Protein AF-A0A923XVY1-F1 (afdb_monomer)

Radius of gyration: 25.7 Å; Cα contacts (8 Å, |Δi|>4): 266; chains: 1; bounding box: 68×58×64 Å

Mean predicted aligned error: 14.3 Å

Structure (mmCIF, N/CA/C/O backbone):
data_AF-A0A923XVY1-F1
#
_entry.id   AF-A0A923XVY1-F1
#
loop_
_atom_site.group_PDB
_atom_site.id
_atom_site.type_symbol
_atom_site.label_atom_id
_atom_site.label_alt_id
_atom_site.label_comp_id
_atom_site.label_asym_id
_atom_site.label_entity_id
_atom_site.label_seq_id
_atom_site.pdbx_PDB_ins_code
_atom_site.Cartn_x
_atom_site.Cartn_y
_atom_site.Cartn_z
_atom_site.occupancy
_atom_site.B_iso_or_equiv
_atom_site.auth_seq_id
_atom_site.auth_comp_id
_atom_site.auth_asym_id
_atom_site.auth_atom_id
_atom_site.pdbx_PDB_model_num
ATOM 1 N N . LYS A 1 1 ? -41.634 -1.769 19.371 1.00 30.11 1 LYS A N 1
ATOM 2 C CA . LYS A 1 1 ? -41.554 -3.191 19.762 1.00 30.11 1 LYS A CA 1
ATOM 3 C C . LYS A 1 1 ? -41.055 -3.952 18.544 1.00 30.11 1 LYS A C 1
ATOM 5 O O . LYS A 1 1 ? -41.863 -4.302 17.695 1.00 30.11 1 LYS A O 1
ATOM 10 N N . ASP A 1 2 ? -39.727 -3.955 18.448 1.00 26.38 2 ASP A N 1
ATOM 11 C CA . ASP A 1 2 ? -38.782 -4.991 17.997 1.00 26.38 2 ASP A CA 1
ATOM 12 C C . ASP A 1 2 ? -39.142 -5.714 16.687 1.00 26.38 2 ASP A C 1
ATOM 14 O O . ASP A 1 2 ? -40.089 -6.490 16.631 1.00 26.38 2 ASP A O 1
ATOM 18 N N . GLU A 1 3 ? -38.584 -5.285 15.550 1.00 25.39 3 GLU A N 1
ATOM 19 C CA . GLU A 1 3 ? -37.250 -5.632 15.000 1.00 25.39 3 GLU A CA 1
ATOM 20 C C . GLU A 1 3 ? -37.150 -7.095 14.530 1.00 25.39 3 GLU A C 1
ATOM 22 O O . GLU A 1 3 ? -36.837 -8.004 15.289 1.00 25.39 3 GLU A O 1
ATOM 27 N N . TYR A 1 4 ? -37.389 -7.287 13.227 1.00 28.78 4 TYR A N 1
ATOM 28 C CA . TYR A 1 4 ? -37.040 -8.479 12.451 1.00 28.78 4 TYR A CA 1
ATOM 29 C C . TYR A 1 4 ? -35.895 -8.125 11.489 1.00 28.78 4 TYR A C 1
ATOM 31 O O . TYR A 1 4 ? -36.149 -7.496 10.469 1.00 28.78 4 TYR A O 1
ATOM 39 N N . PHE A 1 5 ? -34.664 -8.530 11.809 1.00 25.70 5 PHE A N 1
ATOM 40 C CA . PHE A 1 5 ? -33.492 -8.693 10.920 1.00 25.70 5 PHE A CA 1
ATOM 41 C C . PHE A 1 5 ? -32.491 -9.577 11.702 1.00 25.70 5 PHE A C 1
ATOM 43 O O . PHE A 1 5 ? -32.341 -9.358 12.897 1.00 25.70 5 PHE A O 1
ATOM 50 N N . SER A 1 6 ? -31.765 -10.577 11.199 1.00 29.08 6 SER A N 1
ATOM 51 C CA . SER A 1 6 ? -31.528 -11.163 9.877 1.00 29.08 6 SER A CA 1
ATOM 52 C C . SER A 1 6 ? -31.114 -12.639 10.077 1.00 29.08 6 SER A C 1
ATOM 54 O O . SER A 1 6 ? -30.546 -12.987 11.114 1.00 29.08 6 SER A O 1
ATOM 56 N N . ASP A 1 7 ? -31.383 -13.512 9.103 1.00 30.88 7 ASP A N 1
ATOM 57 C CA . ASP A 1 7 ? -30.909 -14.904 9.094 1.0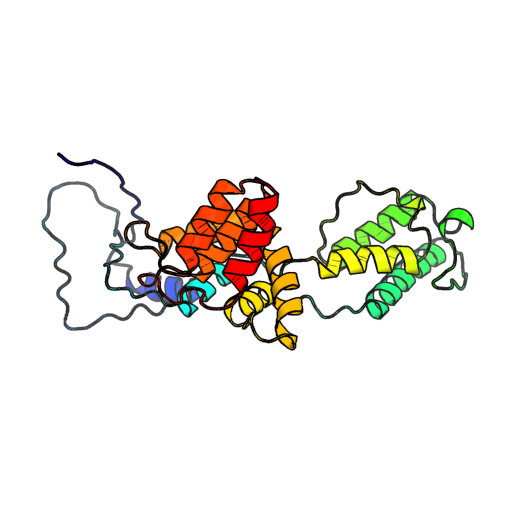0 30.88 7 ASP A CA 1
ATOM 58 C C . ASP A 1 7 ? -29.687 -15.042 8.169 1.00 30.88 7 ASP A C 1
ATOM 60 O O . ASP A 1 7 ? -29.830 -15.291 6.976 1.00 30.88 7 ASP A O 1
ATOM 64 N N . ASP A 1 8 ? -28.485 -14.927 8.739 1.00 30.55 8 ASP A N 1
ATOM 65 C CA . ASP A 1 8 ? -27.219 -15.313 8.099 1.00 30.55 8 ASP A CA 1
ATOM 66 C C . ASP A 1 8 ? -26.683 -16.580 8.789 1.00 30.55 8 ASP A C 1
ATOM 68 O O . ASP A 1 8 ? -25.914 -16.516 9.749 1.00 30.55 8 ASP A O 1
ATOM 72 N N . LYS A 1 9 ? -27.140 -17.765 8.360 1.00 34.47 9 LYS A N 1
ATOM 73 C CA . LYS A 1 9 ? -26.745 -19.061 8.948 1.00 34.47 9 LYS A CA 1
ATOM 74 C C . LYS A 1 9 ? -26.239 -20.019 7.868 1.00 34.47 9 LYS A C 1
ATOM 76 O O . LYS A 1 9 ? -26.955 -20.346 6.928 1.00 34.47 9 LYS A O 1
ATOM 81 N N . ILE A 1 10 ? -25.011 -20.511 8.037 1.00 35.22 10 ILE A N 1
ATOM 82 C CA . ILE A 1 10 ? -24.447 -21.647 7.281 1.00 35.22 10 ILE A CA 1
ATOM 83 C C . ILE A 1 10 ? -24.681 -22.930 8.079 1.00 35.22 10 ILE A C 1
ATOM 85 O O . ILE A 1 10 ? -24.779 -22.873 9.299 1.00 35.22 10 ILE A O 1
ATOM 89 N N . HIS A 1 11 ? -24.793 -24.060 7.378 1.00 35.28 11 HIS A N 1
ATOM 90 C CA . HIS A 1 11 ? -25.606 -25.205 7.760 1.00 35.28 11 HIS A CA 1
ATOM 91 C C . HIS A 1 11 ? -24.901 -26.578 7.516 1.00 35.28 11 HIS A C 1
ATOM 93 O O . HIS A 1 11 ? -24.912 -27.059 6.392 1.00 35.28 11 HIS A O 1
ATOM 99 N N . ILE A 1 12 ? -24.309 -27.246 8.538 1.00 36.34 12 ILE A N 1
ATOM 100 C CA . ILE A 1 12 ? -23.435 -28.463 8.388 1.00 36.34 12 ILE A CA 1
ATOM 101 C C . ILE A 1 12 ? -23.885 -29.737 9.151 1.00 36.34 12 ILE A C 1
ATOM 103 O O . ILE A 1 12 ? -23.796 -29.760 10.344 1.00 36.34 12 ILE A O 1
ATOM 107 N N . SER A 1 13 ? -24.243 -30.873 8.552 1.00 36.00 13 SER A N 1
ATOM 108 C CA . SER A 1 13 ? -24.811 -32.058 9.269 1.00 36.00 13 SER A CA 1
ATOM 109 C C . SER A 1 13 ? -24.049 -32.636 10.513 1.00 36.00 13 SER A C 1
ATOM 111 O O . SER A 1 13 ? -22.836 -32.833 10.443 1.00 36.00 13 SER A O 1
ATOM 113 N N . PRO A 1 14 ? -24.754 -33.065 11.599 1.00 38.47 14 PRO A N 1
ATOM 114 C CA . PRO A 1 14 ? -24.148 -33.630 12.825 1.00 38.47 14 PRO A CA 1
ATOM 115 C C . PRO A 1 14 ? -23.445 -34.977 12.647 1.00 38.47 14 PRO A C 1
ATOM 117 O O . PRO A 1 14 ? -22.596 -35.343 13.448 1.00 38.47 14 PRO A O 1
ATOM 120 N N . LEU A 1 15 ? -23.815 -35.734 11.613 1.00 37.12 15 LEU A N 1
ATOM 121 C CA . LEU A 1 15 ? -23.181 -37.019 11.298 1.00 37.12 15 LEU A CA 1
ATOM 122 C C . LEU A 1 15 ? -21.783 -36.851 10.703 1.00 37.12 15 LEU A C 1
ATOM 124 O O . LEU A 1 15 ? -21.043 -37.824 10.624 1.00 37.12 15 LEU A O 1
ATOM 128 N N . TYR A 1 16 ? -21.443 -35.634 10.282 1.00 42.03 16 TYR A N 1
ATOM 129 C CA . TYR A 1 16 ? -20.187 -35.321 9.624 1.00 42.03 16 TYR A CA 1
ATOM 130 C C . TYR A 1 16 ? -19.378 -34.268 10.392 1.00 42.03 16 TYR A C 1
ATOM 132 O O . TYR A 1 16 ? -18.374 -33.791 9.874 1.00 42.03 16 TYR A O 1
ATOM 140 N N . ASP A 1 17 ? -19.792 -33.905 11.614 1.00 42.03 17 ASP A N 1
ATOM 141 C CA . ASP A 1 17 ? -19.211 -32.803 12.388 1.00 42.03 17 ASP A CA 1
ATOM 142 C C . ASP A 1 17 ? -17.681 -32.905 12.475 1.00 42.03 17 ASP A C 1
ATOM 144 O O . ASP A 1 17 ? -16.987 -31.978 12.069 1.00 42.03 17 ASP A O 1
ATOM 148 N N . HIS A 1 18 ? -17.170 -34.070 12.871 1.00 45.50 18 HIS A N 1
ATOM 149 C CA . HIS A 1 18 ? -15.767 -34.470 12.973 1.00 45.50 18 HIS A CA 1
ATOM 150 C C . HIS A 1 18 ? -14.971 -34.337 11.670 1.00 45.50 18 HIS A C 1
ATOM 152 O O . HIS A 1 18 ? -13.806 -33.960 11.739 1.00 45.50 18 HIS A O 1
ATOM 158 N N . PHE A 1 19 ? -15.577 -34.553 10.497 1.00 41.38 19 PHE A N 1
ATOM 159 C CA . PHE A 1 19 ? -14.888 -34.352 9.214 1.00 41.38 19 PHE A CA 1
ATOM 160 C C . PHE A 1 19 ? -14.619 -32.869 8.935 1.00 41.38 19 PHE A C 1
ATOM 162 O O . PHE A 1 19 ? -13.587 -32.517 8.369 1.00 41.38 19 PHE A O 1
ATOM 169 N N . TYR A 1 20 ? -15.512 -31.988 9.389 1.00 47.97 20 TYR A N 1
ATOM 170 C CA . TYR A 1 20 ? -15.360 -30.549 9.202 1.00 47.97 20 TYR A CA 1
ATOM 171 C C . TYR A 1 20 ? -14.480 -29.894 10.267 1.00 47.97 20 TYR A C 1
ATOM 173 O O . TYR A 1 20 ? -13.995 -28.797 10.025 1.00 47.97 20 TYR A O 1
ATOM 181 N N . TYR A 1 21 ? -14.223 -30.532 11.419 1.00 50.75 21 TYR A N 1
ATOM 182 C CA . TYR A 1 21 ? -13.234 -30.025 12.385 1.00 50.75 21 TYR A CA 1
ATOM 183 C C . TYR A 1 21 ? -11.848 -29.952 11.755 1.00 50.75 21 TYR A C 1
ATOM 185 O O . TYR A 1 21 ? -11.170 -28.935 11.898 1.00 50.75 21 TYR A O 1
ATOM 193 N N . ASP A 1 22 ? -11.453 -31.010 11.050 1.00 47.44 22 ASP A N 1
ATOM 194 C CA . ASP A 1 22 ? -10.155 -31.070 10.392 1.00 47.44 22 ASP A CA 1
ATOM 195 C C . ASP A 1 22 ? -10.111 -30.129 9.189 1.00 47.44 22 ASP A C 1
ATOM 197 O O . ASP A 1 22 ? -9.153 -29.376 9.070 1.00 47.44 22 ASP A O 1
ATOM 201 N N . GLU A 1 23 ? -11.182 -30.037 8.394 1.00 41.91 23 GLU A N 1
ATOM 202 C CA . GLU A 1 23 ? -11.249 -29.107 7.258 1.00 41.91 23 GLU A CA 1
ATOM 203 C C . GLU A 1 23 ? -11.278 -27.625 7.697 1.00 41.91 23 GLU A C 1
ATOM 205 O O . GLU A 1 23 ? -10.624 -26.773 7.095 1.00 41.91 23 GLU A O 1
ATOM 210 N N . ILE A 1 24 ? -11.985 -27.289 8.783 1.00 48.03 24 ILE A N 1
ATOM 211 C CA . ILE A 1 24 ? -12.007 -25.939 9.378 1.00 48.03 24 ILE A CA 1
ATOM 212 C C . ILE A 1 24 ? -10.653 -25.614 10.010 1.00 48.03 24 ILE A C 1
ATOM 214 O O . ILE A 1 24 ? -10.151 -24.496 9.873 1.00 48.03 24 ILE A O 1
ATOM 218 N N . LYS A 1 25 ? -10.026 -26.579 10.685 1.00 45.06 25 LYS A N 1
ATOM 219 C CA . LYS A 1 25 ? -8.674 -26.424 11.223 1.00 45.06 25 LYS A CA 1
ATOM 220 C C . LYS A 1 25 ? -7.649 -26.263 10.103 1.00 45.06 25 LYS A C 1
ATOM 222 O O . LYS A 1 25 ? -6.759 -25.429 10.231 1.00 45.06 25 LYS A O 1
ATOM 227 N N . GLU A 1 26 ? -7.785 -26.994 9.008 1.00 42.66 26 GLU A N 1
ATOM 228 C CA . GLU A 1 26 ? -6.911 -26.924 7.839 1.00 42.66 26 GLU A CA 1
ATOM 229 C C . GLU A 1 26 ? -7.070 -25.578 7.116 1.00 42.66 26 GLU A C 1
ATOM 231 O O . GLU A 1 26 ? -6.094 -24.844 6.948 1.00 42.66 26 GLU A O 1
ATOM 236 N N . LYS A 1 27 ? -8.307 -25.176 6.796 1.00 40.78 27 LYS A N 1
ATOM 237 C CA . LYS A 1 27 ? -8.593 -23.933 6.061 1.00 40.78 27 LYS A CA 1
ATOM 238 C C . LYS A 1 27 ? -8.426 -22.680 6.921 1.00 40.78 27 LYS A C 1
ATOM 240 O O . LYS A 1 27 ? -7.752 -21.731 6.523 1.00 40.78 27 LYS A O 1
ATOM 245 N N . LEU A 1 28 ? -8.977 -22.665 8.133 1.00 38.88 28 LEU A N 1
ATOM 246 C CA . LEU A 1 28 ? -9.009 -21.475 8.996 1.00 38.88 28 LEU A CA 1
ATOM 247 C C . LEU A 1 28 ? -7.920 -21.482 10.075 1.00 38.88 28 LEU A C 1
ATOM 249 O O . LEU A 1 28 ? -7.548 -20.427 10.581 1.00 38.88 28 LEU A O 1
ATOM 253 N N . GLY A 1 29 ? -7.278 -22.618 10.371 1.00 34.41 29 GLY A N 1
ATOM 254 C CA . GLY A 1 29 ? -6.232 -22.703 11.408 1.00 34.41 29 GLY A CA 1
ATOM 255 C C . GLY A 1 29 ? -6.775 -22.662 12.834 1.00 34.41 29 GLY A C 1
ATOM 256 O O . GLY A 1 29 ? -6.007 -22.499 13.780 1.00 34.41 29 GLY A O 1
ATOM 257 N N . ILE A 1 30 ? -8.094 -22.767 12.997 1.00 41.09 30 ILE A N 1
ATOM 258 C CA . ILE A 1 30 ? -8.773 -22.673 14.286 1.00 41.09 30 ILE A CA 1
ATOM 259 C C . ILE A 1 30 ? -9.033 -24.091 14.783 1.00 41.09 30 ILE A C 1
ATOM 261 O O . ILE A 1 30 ? -9.688 -24.884 14.115 1.00 41.09 30 ILE A O 1
ATOM 265 N N . THR A 1 31 ? -8.526 -24.419 15.973 1.00 39.88 31 THR A N 1
ATOM 266 C CA . THR A 1 31 ? -8.850 -25.692 16.629 1.00 39.88 31 THR A CA 1
ATOM 267 C C . THR A 1 31 ? -10.110 -25.499 17.461 1.00 39.88 31 THR A C 1
ATOM 269 O O . THR A 1 31 ? -10.079 -24.866 18.515 1.00 39.88 31 THR A O 1
ATOM 272 N N . LEU A 1 32 ? -11.229 -26.031 16.979 1.00 39.91 32 LEU A N 1
ATOM 273 C CA . LEU A 1 32 ? -12.479 -26.046 17.730 1.00 39.91 32 LEU A CA 1
ATOM 274 C C . LEU A 1 32 ? -12.364 -27.087 18.860 1.00 39.91 32 LEU A C 1
ATOM 276 O O . LEU A 1 32 ? -12.190 -28.276 18.603 1.00 39.91 32 LEU A O 1
ATOM 280 N N . VAL A 1 33 ? -12.431 -26.648 20.121 1.00 37.38 33 VAL A N 1
ATOM 281 C CA . VAL A 1 33 ? -12.281 -27.531 21.293 1.00 37.38 33 VAL A CA 1
ATOM 282 C C . VAL A 1 33 ? -13.650 -27.910 21.849 1.00 37.38 33 VAL A C 1
ATOM 284 O O . VAL A 1 33 ? -14.414 -27.055 22.297 1.00 37.38 33 VAL A O 1
ATOM 287 N N . ARG A 1 34 ? -13.943 -29.213 21.887 1.00 37.94 34 ARG A N 1
ATOM 288 C CA . ARG A 1 34 ? -15.144 -29.756 22.533 1.00 37.94 34 ARG A CA 1
ATOM 289 C C . ARG A 1 34 ? -14.970 -29.688 24.054 1.00 37.94 34 ARG A C 1
ATOM 291 O O . ARG A 1 34 ? -14.253 -30.502 24.631 1.00 37.94 34 ARG A O 1
ATOM 298 N N . LYS A 1 35 ? -15.598 -28.718 24.729 1.00 35.78 35 LYS A N 1
ATOM 299 C CA . LYS A 1 35 ? -15.614 -28.690 26.203 1.00 35.78 35 LYS A CA 1
ATOM 300 C C . LYS A 1 35 ? -16.592 -29.742 26.724 1.00 35.78 35 LYS A C 1
ATOM 302 O O . LYS A 1 35 ? -17.800 -29.629 26.550 1.00 35.78 35 LYS A O 1
ATOM 307 N N . SER A 1 36 ? -16.039 -30.754 27.380 1.00 35.78 36 SER A N 1
ATOM 308 C CA . SER A 1 36 ? -16.673 -32.017 27.772 1.00 35.78 36 SER A CA 1
ATOM 309 C C . SER A 1 36 ? -17.797 -31.939 28.812 1.00 35.78 36 SER A C 1
ATOM 311 O O . SER A 1 36 ? -18.338 -32.981 29.147 1.00 35.78 36 SER A O 1
ATOM 313 N N . ASN A 1 37 ? -18.204 -30.757 29.286 1.00 34.47 37 ASN A N 1
ATOM 314 C CA . ASN A 1 37 ? -19.257 -30.615 30.305 1.00 34.47 37 ASN A CA 1
ATOM 315 C C . ASN A 1 37 ? -20.288 -29.513 30.008 1.00 34.47 37 ASN A C 1
ATOM 317 O O . ASN A 1 37 ? -21.041 -29.121 30.896 1.00 34.47 37 ASN A O 1
ATOM 321 N N . ILE A 1 38 ? -20.360 -29.016 28.771 1.00 33.53 38 ILE A N 1
ATOM 322 C CA . ILE A 1 38 ? -21.454 -28.131 28.357 1.00 33.53 38 ILE A CA 1
ATOM 323 C C . ILE A 1 38 ? -22.454 -28.993 27.594 1.00 33.53 38 ILE A C 1
ATOM 325 O O . ILE A 1 38 ? -22.193 -29.408 26.464 1.00 33.53 38 ILE A O 1
ATOM 329 N N . LYS A 1 39 ? -23.599 -29.282 28.221 1.00 29.55 39 LYS A N 1
ATOM 330 C CA . LYS A 1 39 ? -24.796 -29.667 27.473 1.00 29.55 39 LYS A CA 1
ATOM 331 C C . LYS A 1 39 ? -25.057 -28.557 26.456 1.00 29.55 39 LYS A C 1
ATOM 333 O O . LYS A 1 39 ? -25.341 -27.423 26.828 1.00 29.55 39 LYS A O 1
ATOM 338 N N . LEU A 1 40 ? -24.915 -28.888 25.178 1.00 30.55 40 LEU A N 1
ATOM 339 C CA . LEU A 1 40 ? -25.526 -28.136 24.091 1.00 30.55 40 LEU A CA 1
ATOM 340 C C . LEU A 1 40 ? -27.039 -28.313 24.240 1.00 30.55 40 LEU A C 1
ATOM 342 O O . LEU A 1 40 ? -27.604 -29.262 23.697 1.00 30.55 40 LEU A O 1
ATOM 346 N N . ASP A 1 41 ? -27.687 -27.435 25.003 1.00 26.19 41 ASP A N 1
ATOM 347 C CA . ASP A 1 41 ? -29.143 -27.313 24.964 1.00 26.19 41 ASP A CA 1
ATOM 348 C C . ASP A 1 41 ? -29.514 -26.590 23.660 1.00 26.19 41 ASP A C 1
ATOM 350 O O . ASP A 1 41 ? -29.657 -25.371 23.569 1.00 26.19 41 ASP A O 1
ATOM 354 N N . LEU A 1 42 ? -29.581 -27.403 22.607 1.00 26.92 42 LEU A N 1
ATOM 355 C CA . LEU A 1 42 ? -30.311 -27.148 21.374 1.00 26.92 42 LEU A CA 1
ATOM 356 C C . LEU A 1 42 ? -31.795 -27.048 21.751 1.00 26.92 42 LEU A C 1
ATOM 358 O O . LEU A 1 42 ? -32.411 -28.062 22.082 1.00 26.92 42 LEU A O 1
ATOM 362 N N . PHE A 1 43 ? -32.360 -25.840 21.763 1.00 26.19 43 PHE A N 1
ATOM 363 C CA . PHE A 1 43 ? -33.784 -25.676 22.057 1.00 26.19 43 PHE A CA 1
ATOM 364 C C . PHE A 1 43 ? -34.689 -26.331 21.002 1.00 26.19 43 PHE A C 1
ATOM 366 O O . PHE A 1 43 ? -34.281 -26.670 19.892 1.00 26.19 43 PHE A O 1
ATOM 373 N N . GLU A 1 44 ? -35.923 -26.540 21.456 1.00 24.64 44 GLU A N 1
ATOM 374 C CA . GLU A 1 44 ? -36.930 -27.513 21.048 1.00 24.64 44 GLU A CA 1
ATOM 375 C C . GLU A 1 44 ? -37.207 -27.692 19.553 1.00 24.64 44 GLU A C 1
ATOM 377 O O . GLU A 1 44 ? -37.263 -26.762 18.750 1.00 24.64 44 GLU A O 1
ATOM 382 N N . LYS A 1 45 ? -37.537 -28.951 19.234 1.00 38.16 45 LYS A N 1
ATOM 383 C CA . LYS A 1 45 ? -38.244 -29.360 18.021 1.00 38.16 45 LYS A CA 1
ATOM 384 C C . LYS A 1 45 ? -39.479 -28.478 17.799 1.00 38.16 45 LYS A C 1
ATOM 386 O O . LYS A 1 45 ? -40.500 -28.671 18.454 1.00 38.16 45 LYS A O 1
ATOM 391 N N . SER A 1 46 ? -39.457 -27.668 16.750 1.00 27.08 46 SER A N 1
ATOM 392 C CA . SER A 1 46 ? -40.658 -27.468 15.944 1.00 27.08 46 SER A CA 1
ATOM 393 C C . SER A 1 46 ? -40.336 -27.726 14.472 1.00 27.08 46 SER A C 1
ATOM 395 O O . SER A 1 46 ? -39.188 -27.680 14.042 1.00 27.08 46 SER A O 1
ATOM 397 N N . LYS A 1 47 ? -41.350 -28.250 13.798 1.00 31.34 47 LYS A N 1
ATOM 398 C CA . LYS A 1 47 ? -41.300 -29.185 12.675 1.00 31.34 47 LYS A CA 1
ATOM 399 C C . LYS A 1 47 ? -40.743 -28.577 11.382 1.00 31.34 47 LYS A C 1
ATOM 401 O O . LYS A 1 47 ? -41.054 -27.439 11.079 1.00 31.34 47 LYS A O 1
ATOM 406 N N . GLU A 1 48 ? -40.072 -29.446 10.610 1.00 28.12 48 GLU A N 1
ATOM 407 C CA . GLU A 1 48 ? -39.834 -29.363 9.150 1.00 28.12 48 GLU A CA 1
ATOM 408 C C . GLU A 1 48 ? -38.881 -28.224 8.713 1.00 28.12 48 GLU A C 1
ATOM 410 O O . GLU A 1 48 ? -39.116 -27.064 8.982 1.00 28.12 48 GLU A O 1
ATOM 415 N N . ASN A 1 49 ? -37.742 -28.416 8.046 1.00 27.06 49 ASN A N 1
ATOM 416 C CA . ASN A 1 49 ? -37.249 -29.468 7.169 1.00 27.06 49 ASN A CA 1
ATOM 417 C C . ASN A 1 49 ? -35.732 -29.670 7.352 1.00 27.06 49 ASN A C 1
ATOM 419 O O . ASN A 1 49 ? -34.993 -28.801 7.806 1.00 27.06 49 ASN A O 1
ATOM 423 N N . LYS A 1 50 ? -35.289 -30.874 6.991 1.00 31.72 50 LYS A N 1
ATOM 424 C CA . LYS A 1 50 ? -33.925 -31.394 7.106 1.00 31.72 50 LYS A CA 1
ATOM 425 C C . LYS A 1 50 ? -32.979 -30.716 6.107 1.00 31.72 50 LYS A C 1
ATOM 427 O O . LYS A 1 50 ? -33.202 -30.898 4.920 1.00 31.72 50 LYS A O 1
ATOM 432 N N . SER A 1 51 ? -31.911 -30.073 6.596 1.00 26.44 51 SER A N 1
ATOM 433 C CA . SER A 1 51 ? -30.514 -30.184 6.099 1.00 26.44 51 SER A CA 1
ATOM 434 C C . SER A 1 51 ? -29.679 -28.963 6.508 1.00 26.44 51 SER A C 1
ATOM 436 O O . SER A 1 51 ? -29.351 -28.136 5.659 1.00 26.44 51 SER A O 1
ATOM 438 N N . ALA A 1 52 ? -29.394 -28.788 7.810 1.00 24.78 52 ALA A N 1
ATOM 439 C CA . ALA A 1 52 ? -28.772 -27.543 8.253 1.00 24.78 52 ALA A CA 1
ATOM 440 C C . ALA A 1 52 ? -28.273 -27.478 9.725 1.00 24.78 52 ALA A C 1
ATOM 442 O O . ALA A 1 52 ? -29.100 -27.422 10.626 1.00 24.78 52 ALA A O 1
ATOM 443 N N . ILE A 1 53 ? -26.952 -27.416 10.009 1.00 30.08 53 ILE A N 1
ATOM 444 C CA . ILE A 1 53 ? -26.408 -26.939 11.323 1.00 30.08 53 ILE A CA 1
ATOM 445 C C . ILE A 1 53 ? -26.029 -25.475 11.263 1.00 30.08 53 ILE A C 1
ATOM 447 O O . ILE A 1 53 ? -24.979 -25.137 10.739 1.00 30.08 53 ILE A O 1
ATOM 451 N N . SER A 1 54 ? -26.846 -24.629 11.863 1.00 25.88 54 SER A N 1
ATOM 452 C CA . SER A 1 54 ? -26.536 -23.226 12.124 1.00 25.88 54 SER A CA 1
ATOM 453 C C . SER A 1 54 ? -25.430 -23.075 13.170 1.00 25.88 54 SER A C 1
ATOM 455 O O . SER A 1 54 ? -25.539 -23.633 14.263 1.00 25.88 54 SER A O 1
ATOM 457 N N . PHE A 1 55 ? -24.413 -22.264 12.875 1.00 31.31 55 PHE A N 1
ATOM 458 C CA . PHE A 1 55 ? -23.438 -21.806 13.866 1.00 31.31 55 PHE A CA 1
ATOM 459 C C . PHE A 1 55 ? -23.992 -20.598 14.626 1.00 31.31 55 PHE A C 1
ATOM 461 O O . PHE A 1 55 ? -24.129 -19.518 14.061 1.00 31.31 55 PHE A O 1
ATOM 468 N N . ASN A 1 56 ? -24.281 -20.763 15.917 1.00 30.88 56 ASN A N 1
ATOM 469 C CA . ASN A 1 56 ? -24.397 -19.624 16.823 1.00 30.88 56 ASN A CA 1
ATOM 470 C C . ASN A 1 56 ? -22.992 -19.299 17.336 1.00 30.88 56 ASN A C 1
ATOM 472 O O . ASN A 1 56 ? -22.446 -20.031 18.165 1.00 30.88 56 ASN A O 1
ATOM 476 N N . ILE A 1 57 ? -22.405 -18.208 16.839 1.00 33.66 57 ILE A N 1
ATOM 477 C CA . ILE A 1 57 ? -21.216 -17.602 17.445 1.00 33.66 57 ILE A CA 1
ATOM 478 C C . ILE A 1 57 ? -21.686 -16.999 18.770 1.00 33.66 57 ILE A C 1
ATOM 480 O O . ILE A 1 57 ? -22.209 -15.890 18.825 1.00 33.66 57 ILE A O 1
ATOM 484 N N . THR A 1 58 ? -21.586 -17.774 19.849 1.00 29.77 58 THR A N 1
ATOM 485 C CA . THR A 1 58 ? -21.866 -17.277 21.198 1.00 29.77 58 THR A CA 1
ATOM 486 C C . THR A 1 58 ? -20.930 -16.110 21.502 1.00 29.77 58 THR A C 1
ATOM 488 O O . THR A 1 58 ? -19.736 -16.193 21.206 1.00 29.77 58 THR A O 1
ATOM 491 N N . SER A 1 59 ? -21.452 -15.072 22.158 1.00 33.41 59 SER A N 1
ATOM 492 C CA . SER A 1 59 ? -20.761 -13.854 22.622 1.00 33.41 59 SER A CA 1
ATOM 493 C C . SER A 1 59 ? -19.472 -14.075 23.435 1.00 33.41 59 SER A C 1
ATOM 495 O O . SER A 1 59 ? -18.776 -13.117 23.756 1.00 33.41 59 SER A O 1
ATOM 497 N N . ASP A 1 60 ? -19.144 -15.325 23.766 1.00 31.03 60 ASP A N 1
ATOM 498 C CA . ASP A 1 60 ? -17.983 -15.729 24.557 1.00 31.03 60 ASP A CA 1
ATOM 499 C C . ASP A 1 60 ? -16.761 -16.150 23.725 1.00 31.03 60 ASP A C 1
ATOM 501 O O . ASP A 1 60 ? -15.691 -16.400 24.293 1.00 31.03 60 ASP A O 1
ATOM 505 N N . MET A 1 61 ? -16.857 -16.191 22.388 1.00 37.22 61 MET A N 1
ATOM 506 C CA . MET A 1 61 ? -15.656 -16.228 21.550 1.00 37.22 61 MET A CA 1
ATOM 507 C C . MET A 1 61 ? -14.988 -14.853 21.601 1.00 37.22 61 MET A C 1
ATOM 509 O O . MET A 1 61 ? -15.255 -13.965 20.797 1.00 37.22 61 MET A O 1
ATOM 513 N N . ARG A 1 62 ? -14.111 -14.666 22.592 1.00 45.00 62 ARG A N 1
ATOM 514 C CA . ARG A 1 62 ? -13.204 -13.518 22.655 1.00 45.00 62 ARG A CA 1
ATOM 515 C C . ARG A 1 62 ? -12.223 -13.626 21.495 1.00 45.00 62 ARG A C 1
ATOM 517 O O . ARG A 1 62 ? -11.138 -14.177 21.651 1.00 45.00 62 ARG A O 1
ATOM 524 N N . PHE A 1 63 ? -12.611 -13.107 20.339 1.00 53.19 63 PHE A N 1
ATOM 525 C CA . PHE A 1 63 ? -11.677 -12.895 19.250 1.00 53.19 63 PHE A CA 1
ATOM 526 C C . PHE A 1 63 ? -10.610 -11.915 19.747 1.00 53.19 63 PHE A C 1
ATOM 528 O O . PHE A 1 63 ? -10.916 -10.870 20.336 1.00 53.19 63 PHE A O 1
ATOM 535 N N . ASP A 1 64 ? -9.352 -12.324 19.619 1.00 66.81 64 ASP A N 1
ATOM 536 C CA . ASP A 1 64 ? -8.176 -11.513 19.894 1.00 66.81 64 ASP A CA 1
ATOM 537 C C . ASP A 1 64 ? -7.607 -10.969 18.573 1.00 66.81 64 ASP A C 1
ATOM 539 O O . ASP A 1 64 ? -7.979 -11.408 17.481 1.00 66.81 64 ASP A O 1
ATOM 543 N N . ALA A 1 65 ? -6.696 -9.995 18.655 1.00 65.62 65 ALA A N 1
ATOM 544 C CA . ALA A 1 65 ? -6.080 -9.413 17.460 1.00 65.62 65 ALA A CA 1
ATOM 545 C C . ALA A 1 65 ? -5.383 -10.485 16.598 1.00 65.62 65 ALA A C 1
ATOM 547 O O . ALA A 1 65 ? -5.404 -10.411 15.374 1.00 65.62 65 ALA A O 1
ATOM 548 N N . LYS A 1 66 ? -4.822 -11.526 17.229 1.00 70.75 66 LYS A N 1
ATOM 549 C CA . LYS A 1 66 ? -4.177 -12.649 16.539 1.00 70.75 66 LYS A CA 1
ATOM 550 C C . LYS A 1 66 ? -5.159 -13.406 15.644 1.00 70.75 66 LYS A C 1
ATOM 552 O O . LYS A 1 66 ? -4.821 -13.730 14.509 1.00 70.75 66 LYS A O 1
ATOM 557 N N . THR A 1 67 ? -6.371 -13.662 16.127 1.00 68.62 67 THR A N 1
ATOM 558 C CA . THR A 1 67 ? -7.412 -14.344 15.353 1.00 68.62 67 THR A CA 1
ATOM 559 C C . THR A 1 67 ? -7.890 -13.482 14.187 1.00 68.62 67 THR A C 1
ATOM 561 O O . THR A 1 67 ? -8.034 -14.006 13.083 1.00 68.62 67 THR A O 1
ATOM 564 N N . PHE A 1 68 ? -8.033 -12.165 14.392 1.00 75.44 68 PHE A N 1
ATOM 565 C CA . PHE A 1 68 ? -8.321 -11.218 13.308 1.00 75.44 68 PHE A CA 1
ATOM 566 C C . PHE A 1 68 ? -7.276 -11.310 12.195 1.00 75.44 68 PHE A C 1
ATOM 568 O O . PHE A 1 68 ? -7.614 -11.565 11.040 1.00 75.44 68 PHE A O 1
ATOM 575 N N . PHE A 1 69 ? -5.998 -11.173 12.554 1.00 69.00 69 PHE A N 1
ATOM 576 C CA . PHE A 1 69 ? -4.902 -11.234 11.592 1.00 69.00 69 PHE A CA 1
ATOM 577 C C . PHE A 1 69 ? -4.832 -12.571 10.863 1.00 69.00 69 PHE A C 1
ATOM 579 O O . PHE A 1 69 ? -4.634 -12.589 9.652 1.00 69.00 69 PHE A O 1
ATOM 586 N N . ASN A 1 70 ? -5.033 -13.681 11.574 1.00 72.31 70 ASN A N 1
ATOM 587 C CA . ASN A 1 70 ? -5.026 -15.007 10.967 1.00 72.31 70 ASN A CA 1
ATOM 588 C C . ASN A 1 70 ? -6.120 -15.155 9.907 1.00 72.31 70 ASN A C 1
ATOM 590 O O . ASN A 1 70 ? -5.837 -15.657 8.824 1.00 72.31 70 ASN A O 1
ATOM 594 N N . ILE A 1 71 ? -7.350 -14.725 10.196 1.00 70.81 71 ILE A N 1
ATOM 595 C CA . ILE A 1 71 ? -8.459 -14.828 9.239 1.00 70.81 71 ILE A CA 1
ATOM 596 C C . ILE A 1 71 ? -8.229 -13.865 8.073 1.00 70.81 71 ILE A C 1
ATOM 598 O O . ILE A 1 71 ? -8.281 -14.282 6.916 1.00 70.81 71 ILE A O 1
ATOM 602 N N . PHE A 1 72 ? -7.901 -12.604 8.360 1.00 74.94 72 PHE A N 1
ATOM 603 C CA . PHE A 1 72 ? -7.683 -11.589 7.335 1.00 74.94 72 PHE A CA 1
ATOM 604 C C . PHE A 1 72 ? -6.556 -11.985 6.369 1.00 74.94 72 PHE A C 1
ATOM 606 O O . PHE A 1 72 ? -6.781 -12.069 5.164 1.00 74.94 72 PHE A O 1
ATOM 613 N N . PHE A 1 73 ? -5.372 -12.337 6.881 1.00 74.94 73 PHE A N 1
ATOM 614 C CA . PHE A 1 73 ? -4.207 -12.675 6.055 1.00 74.94 73 PHE A CA 1
ATOM 615 C C . PHE A 1 73 ? -4.243 -14.051 5.394 1.00 74.94 73 PHE A C 1
ATOM 617 O O . PHE A 1 73 ? -3.435 -14.287 4.493 1.00 74.94 73 PHE A O 1
ATOM 624 N N . LYS A 1 74 ? -5.129 -14.953 5.833 1.00 73.06 74 LYS A N 1
ATOM 625 C CA . LYS A 1 74 ? -5.436 -16.192 5.102 1.00 73.06 74 LYS A CA 1
ATOM 626 C C . LYS A 1 74 ? -6.430 -15.974 3.966 1.00 73.06 74 LYS A C 1
ATOM 628 O O . LYS A 1 74 ? -6.437 -16.758 3.027 1.00 73.06 74 LYS A O 1
ATOM 633 N N . THR A 1 75 ? -7.272 -14.947 4.071 1.00 69.31 75 THR A N 1
ATOM 634 C CA . THR A 1 75 ? -8.332 -14.674 3.091 1.00 69.31 75 THR A CA 1
ATOM 635 C C . THR A 1 75 ? -7.853 -13.751 1.973 1.00 69.31 75 THR A C 1
ATOM 637 O O . THR A 1 75 ? -8.349 -13.841 0.854 1.00 69.31 75 THR A O 1
ATOM 640 N N . ILE A 1 76 ? -6.888 -12.869 2.253 1.00 69.94 76 ILE A N 1
ATOM 641 C CA . ILE A 1 76 ? -6.324 -11.957 1.253 1.00 69.94 76 ILE A CA 1
ATOM 642 C C . ILE A 1 76 ? -5.027 -12.503 0.656 1.00 69.94 76 ILE A C 1
ATOM 644 O O . ILE A 1 76 ? -4.120 -12.933 1.373 1.00 69.94 76 ILE A O 1
ATOM 648 N N . ASP A 1 77 ? -4.915 -12.381 -0.662 1.00 70.31 77 ASP A N 1
ATOM 649 C CA . ASP A 1 77 ? -3.684 -12.635 -1.404 1.00 70.31 77 ASP A CA 1
ATOM 650 C C . ASP A 1 77 ? -2.838 -11.352 -1.463 1.00 70.31 77 ASP A C 1
ATOM 652 O O . ASP A 1 77 ? -2.776 -10.645 -2.467 1.00 70.31 77 ASP A O 1
ATOM 656 N N . ILE A 1 78 ? -2.278 -10.972 -0.310 1.00 70.44 78 ILE A N 1
ATOM 657 C CA . ILE A 1 78 ? -1.308 -9.874 -0.199 1.00 70.44 78 ILE A CA 1
ATOM 658 C C . ILE A 1 78 ? 0.048 -10.483 0.153 1.00 70.44 78 ILE A C 1
ATOM 660 O O . ILE A 1 78 ? 0.119 -11.265 1.109 1.00 70.44 78 ILE A O 1
ATOM 664 N N . PRO A 1 79 ? 1.139 -10.108 -0.537 1.00 69.62 79 PRO A N 1
ATOM 665 C CA . PRO A 1 79 ? 2.460 -10.629 -0.220 1.00 69.62 79 PRO A CA 1
ATOM 666 C C . PRO A 1 79 ? 2.868 -10.267 1.212 1.00 69.62 79 PRO A C 1
ATOM 668 O O . PRO A 1 79 ? 2.608 -9.166 1.712 1.00 69.62 79 PRO A O 1
ATOM 671 N N . GLU A 1 80 ? 3.517 -11.210 1.892 1.00 63.00 80 GLU A N 1
ATOM 672 C CA . GLU A 1 80 ? 4.009 -11.007 3.257 1.00 63.00 80 GLU A CA 1
ATOM 673 C C . GLU A 1 80 ? 5.136 -9.974 3.292 1.00 63.00 80 GLU A C 1
ATOM 675 O O . GLU A 1 80 ? 5.106 -9.013 4.066 1.00 63.00 80 GLU A O 1
ATOM 680 N N . ILE A 1 81 ? 6.087 -10.159 2.383 1.00 57.56 81 ILE A N 1
ATOM 681 C CA . ILE A 1 81 ? 7.201 -9.274 2.095 1.00 57.56 81 ILE A CA 1
ATOM 682 C C . ILE A 1 81 ? 7.249 -9.157 0.576 1.00 57.56 81 ILE A C 1
ATOM 684 O O . ILE A 1 81 ? 7.090 -10.140 -0.144 1.00 57.56 81 ILE A O 1
ATOM 688 N N . ILE A 1 82 ? 7.452 -7.941 0.087 1.00 59.16 82 ILE A N 1
ATOM 689 C CA . ILE A 1 82 ? 7.910 -7.756 -1.280 1.00 59.16 82 ILE A CA 1
ATOM 690 C C . ILE A 1 82 ? 9.349 -8.259 -1.307 1.00 59.16 82 ILE A C 1
ATOM 692 O O . ILE A 1 82 ? 10.189 -7.675 -0.615 1.00 59.16 82 ILE A O 1
ATOM 696 N N . ASP A 1 83 ? 9.602 -9.344 -2.044 1.00 59.53 83 ASP A N 1
ATOM 697 C CA . ASP A 1 83 ? 10.943 -9.895 -2.257 1.00 59.53 83 ASP A CA 1
ATOM 698 C C . ASP A 1 83 ? 11.896 -8.724 -2.501 1.00 59.53 83 ASP A C 1
ATOM 700 O O . ASP A 1 83 ? 11.580 -7.887 -3.336 1.00 59.53 83 ASP A O 1
ATOM 704 N N . HIS A 1 84 ? 12.936 -8.536 -1.680 1.00 57.47 84 HIS A N 1
ATOM 705 C CA . HIS A 1 84 ? 13.618 -7.240 -1.528 1.00 57.47 84 HIS A CA 1
ATOM 706 C C . HIS A 1 84 ? 14.434 -6.845 -2.772 1.00 57.47 84 HIS A C 1
ATOM 708 O O . HIS A 1 84 ? 15.662 -6.732 -2.729 1.00 57.47 84 HIS A O 1
ATOM 714 N N . LYS A 1 85 ? 13.759 -6.578 -3.890 1.00 69.88 85 LYS A N 1
ATOM 715 C CA . LYS A 1 85 ? 14.351 -6.008 -5.081 1.00 69.88 85 LYS A CA 1
ATOM 716 C C . LYS A 1 85 ? 14.642 -4.554 -4.780 1.00 69.88 85 LYS A C 1
ATOM 718 O O . LYS A 1 85 ? 13.767 -3.691 -4.744 1.00 69.88 85 LYS A O 1
ATOM 723 N N . ASN A 1 86 ? 15.908 -4.295 -4.491 1.00 82.00 86 ASN A N 1
ATOM 724 C CA . ASN A 1 86 ? 16.418 -2.941 -4.442 1.00 82.00 86 ASN A CA 1
ATOM 725 C C . ASN A 1 86 ? 16.483 -2.370 -5.867 1.00 82.00 86 ASN A C 1
ATOM 727 O O . ASN A 1 86 ? 16.440 -3.098 -6.864 1.00 82.00 86 ASN A O 1
ATOM 731 N N . LEU A 1 87 ? 16.627 -1.053 -5.961 1.00 87.06 87 LEU A N 1
ATOM 732 C CA . LEU A 1 87 ? 16.722 -0.358 -7.240 1.00 87.06 87 LEU A CA 1
ATOM 733 C C . LEU A 1 87 ? 17.812 -0.942 -8.161 1.00 87.06 87 LEU A C 1
ATOM 735 O O . LEU A 1 87 ? 17.620 -1.015 -9.370 1.00 87.06 87 LEU A O 1
ATOM 739 N N . VAL A 1 88 ? 18.931 -1.409 -7.596 1.00 89.06 88 VAL A N 1
ATOM 740 C CA . VAL A 1 88 ? 20.029 -2.028 -8.359 1.00 89.06 88 VAL A CA 1
ATOM 741 C C . VAL A 1 88 ? 19.564 -3.303 -9.060 1.00 89.06 88 VAL A C 1
ATOM 743 O O . VAL A 1 88 ? 19.830 -3.475 -10.245 1.00 89.06 88 VAL A O 1
ATOM 746 N N . SER A 1 89 ? 18.825 -4.168 -8.367 1.00 88.88 89 SER A N 1
ATOM 747 C CA . SER A 1 89 ? 18.290 -5.398 -8.958 1.00 88.88 89 SER A CA 1
ATOM 748 C C . SER A 1 89 ? 17.270 -5.116 -10.066 1.00 88.88 89 SER A C 1
ATOM 750 O O . SER A 1 89 ? 17.311 -5.767 -11.103 1.00 88.88 89 SER A O 1
ATOM 752 N N . ILE A 1 90 ? 16.414 -4.098 -9.906 1.00 90.81 90 ILE A N 1
ATOM 753 C CA . ILE A 1 90 ? 15.471 -3.669 -10.953 1.00 90.81 90 ILE A CA 1
ATOM 754 C C . ILE A 1 90 ? 16.232 -3.175 -12.189 1.00 90.81 90 ILE A C 1
ATOM 756 O O . ILE A 1 90 ? 15.906 -3.574 -13.303 1.00 90.81 90 ILE A O 1
ATOM 760 N N . LYS A 1 91 ? 17.286 -2.368 -12.000 1.00 92.88 91 LYS A N 1
ATOM 761 C CA . LYS A 1 91 ? 18.156 -1.901 -13.095 1.00 92.88 91 LYS A CA 1
ATOM 762 C C . LYS A 1 91 ? 18.835 -3.059 -13.824 1.00 92.88 91 LYS A C 1
ATOM 764 O O . LYS A 1 91 ? 18.879 -3.068 -15.049 1.00 92.88 91 LYS A O 1
ATOM 769 N N . GLN A 1 92 ? 19.337 -4.045 -13.083 1.00 91.69 92 GLN A N 1
ATOM 770 C CA . GLN A 1 92 ? 19.977 -5.229 -13.659 1.00 91.69 92 GLN A CA 1
ATOM 771 C C . GLN A 1 92 ? 18.998 -6.081 -14.472 1.00 91.69 92 GLN A C 1
ATOM 773 O O . GLN A 1 92 ? 19.352 -6.514 -15.565 1.00 91.69 92 GLN A O 1
ATOM 778 N N . GLU A 1 93 ? 17.781 -6.307 -13.975 1.00 92.56 93 GLU A N 1
ATOM 779 C CA . GLU A 1 93 ? 16.765 -7.061 -14.720 1.00 92.56 93 GLU A CA 1
ATOM 780 C C . GLU A 1 93 ? 16.319 -6.317 -15.985 1.00 92.56 93 GLU A C 1
ATOM 782 O O . GLU A 1 93 ? 16.323 -6.907 -17.063 1.00 92.56 93 GLU A O 1
ATOM 787 N N . LEU A 1 94 ? 16.063 -5.007 -15.903 1.00 93.81 94 LEU A N 1
ATOM 788 C CA . LEU A 1 94 ? 15.760 -4.191 -17.086 1.00 93.81 94 LEU A CA 1
ATOM 789 C C . LEU A 1 94 ? 16.890 -4.223 -18.119 1.00 93.81 94 LEU A C 1
ATOM 791 O O . LEU A 1 94 ? 16.635 -4.387 -19.310 1.00 93.81 94 LEU A O 1
ATOM 795 N N . SER A 1 95 ? 18.142 -4.118 -17.668 1.00 93.44 95 SER A N 1
ATOM 796 C CA . SER A 1 95 ? 19.311 -4.218 -18.543 1.00 93.44 95 SER A CA 1
ATOM 797 C C . SER A 1 95 ? 19.359 -5.566 -19.267 1.00 93.44 95 SER A C 1
ATOM 799 O O . SER A 1 95 ? 19.556 -5.587 -20.479 1.00 93.44 95 SER A O 1
ATOM 801 N N . LYS A 1 96 ? 19.097 -6.683 -18.573 1.00 92.44 96 LYS A N 1
ATOM 802 C CA . LYS A 1 96 ? 19.031 -8.014 -19.202 1.00 92.44 96 LYS A CA 1
ATOM 803 C C . LYS A 1 96 ? 17.923 -8.105 -20.252 1.00 92.44 96 LYS A C 1
ATOM 805 O O . LYS A 1 96 ? 18.180 -8.639 -21.327 1.00 92.44 96 LYS A O 1
ATOM 810 N N . ILE A 1 97 ? 16.726 -7.590 -19.956 1.00 93.44 97 ILE A N 1
ATOM 811 C CA . ILE A 1 97 ? 15.586 -7.604 -20.889 1.00 93.44 97 ILE A CA 1
ATOM 812 C C . ILE A 1 97 ? 15.936 -6.821 -22.162 1.00 93.44 97 ILE A C 1
ATOM 814 O O . ILE A 1 97 ? 15.773 -7.331 -23.270 1.00 93.44 97 ILE A O 1
ATOM 818 N N . ILE A 1 98 ? 16.487 -5.614 -22.012 1.00 92.50 98 ILE A N 1
ATOM 819 C CA . ILE A 1 98 ? 16.844 -4.748 -23.143 1.00 92.50 98 ILE A CA 1
ATOM 820 C C . ILE A 1 98 ? 17.991 -5.351 -23.962 1.00 92.50 98 ILE A C 1
ATOM 822 O O . ILE A 1 98 ? 17.891 -5.426 -25.184 1.00 92.50 98 ILE A O 1
ATOM 826 N N . ILE A 1 99 ? 19.058 -5.829 -23.309 1.00 91.50 99 ILE A N 1
ATOM 827 C CA . ILE A 1 99 ? 20.193 -6.470 -23.993 1.00 91.50 99 ILE A CA 1
ATOM 828 C C . ILE A 1 99 ? 19.725 -7.700 -24.773 1.00 91.50 99 ILE A C 1
ATOM 830 O O . ILE A 1 99 ? 20.150 -7.901 -25.908 1.00 91.50 99 ILE A O 1
ATOM 834 N N . LYS A 1 100 ? 18.826 -8.506 -24.195 1.00 91.25 100 LYS A N 1
ATOM 835 C CA . LYS A 1 100 ? 18.235 -9.654 -24.886 1.00 91.25 100 LYS A CA 1
ATOM 836 C C . LYS A 1 100 ? 17.477 -9.212 -26.141 1.00 91.25 100 LYS A C 1
ATOM 838 O O . LYS A 1 100 ? 17.737 -9.754 -27.208 1.00 91.25 100 LYS A O 1
ATOM 843 N N . LYS A 1 101 ? 16.618 -8.191 -26.039 1.00 90.62 101 LYS A N 1
ATOM 844 C CA . LYS A 1 101 ? 15.862 -7.652 -27.183 1.00 90.62 101 LYS A CA 1
ATOM 845 C C . LYS A 1 101 ? 16.7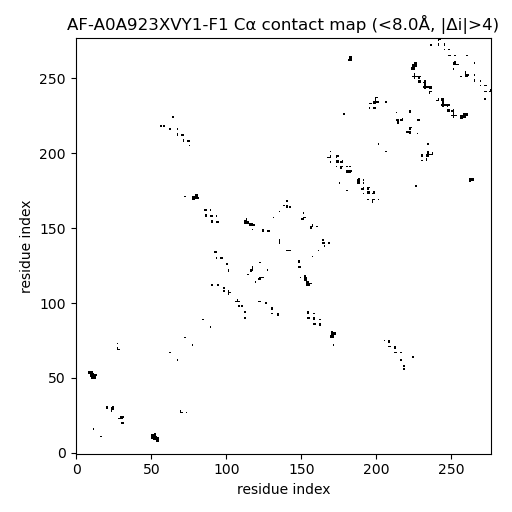65 -7.132 -28.305 1.00 90.62 101 LYS A C 1
ATOM 847 O O . LYS A 1 101 ? 16.501 -7.424 -29.468 1.00 90.62 101 LYS A O 1
ATOM 852 N N . LEU A 1 102 ? 17.834 -6.403 -27.975 1.00 90.38 102 LEU A N 1
ATOM 853 C CA . LEU A 1 102 ? 18.807 -5.950 -28.978 1.00 90.38 102 LEU A CA 1
ATOM 854 C C . LEU A 1 102 ? 19.569 -7.123 -29.604 1.00 90.38 102 LEU A C 1
ATOM 856 O O . LEU A 1 102 ? 19.702 -7.198 -30.824 1.00 90.38 102 LEU A O 1
ATOM 860 N N . SER A 1 103 ? 19.998 -8.090 -28.789 1.00 89.25 103 SER A N 1
ATOM 861 C CA . SER A 1 103 ? 20.683 -9.286 -29.283 1.00 89.25 103 SER A CA 1
ATOM 862 C C . SER A 1 103 ? 19.802 -10.108 -30.226 1.00 89.25 103 SER A C 1
ATOM 864 O O . SER A 1 103 ? 20.309 -10.622 -31.222 1.00 89.25 103 SER A O 1
ATOM 866 N N . ASP A 1 104 ? 18.501 -10.219 -29.947 1.00 88.31 104 ASP A N 1
ATOM 867 C CA . ASP A 1 104 ? 17.536 -10.927 -30.798 1.00 88.31 104 ASP A CA 1
ATOM 868 C C . ASP A 1 104 ? 17.358 -10.234 -32.170 1.00 88.31 104 ASP A C 1
ATOM 870 O O . ASP A 1 104 ? 16.976 -10.880 -33.147 1.00 88.31 104 ASP A O 1
ATOM 874 N N . ARG A 1 105 ? 17.696 -8.938 -32.270 1.00 86.12 105 ARG A N 1
ATOM 875 C CA . ARG A 1 105 ? 17.723 -8.146 -33.517 1.00 86.12 105 ARG A CA 1
ATOM 876 C C . ARG A 1 105 ? 19.075 -8.167 -34.236 1.00 86.12 105 ARG A C 1
ATOM 878 O O . ARG A 1 105 ? 19.168 -7.699 -35.368 1.00 86.12 105 ARG A O 1
ATOM 885 N N . GLY A 1 106 ? 20.104 -8.745 -33.615 1.00 85.88 106 GLY A N 1
ATOM 886 C CA . GLY A 1 106 ? 21.475 -8.770 -34.131 1.00 85.88 106 GLY A CA 1
ATOM 887 C C . GLY A 1 106 ? 22.331 -7.569 -33.717 1.00 85.88 106 GLY A C 1
ATOM 888 O O . GLY A 1 106 ? 23.465 -7.452 -34.185 1.00 85.88 106 GLY A O 1
ATOM 889 N N . ASP A 1 107 ? 21.830 -6.714 -32.823 1.00 81.62 107 ASP A N 1
ATOM 890 C CA . ASP A 1 107 ? 22.546 -5.548 -32.314 1.00 81.62 107 ASP A CA 1
ATOM 891 C C . ASP A 1 107 ? 23.334 -5.912 -31.049 1.00 81.62 107 ASP A C 1
ATOM 893 O O . ASP A 1 107 ? 22.790 -6.071 -29.955 1.00 81.62 107 ASP A O 1
ATOM 897 N N . PHE A 1 108 ? 24.657 -6.022 -31.182 1.00 75.88 108 PHE A N 1
ATOM 898 C CA . PHE A 1 108 ? 25.565 -6.269 -30.057 1.00 75.88 108 PHE A CA 1
ATOM 899 C C . PHE A 1 108 ? 26.127 -4.951 -29.528 1.00 75.88 108 PHE A C 1
ATOM 901 O O . PHE A 1 108 ? 27.303 -4.633 -29.710 1.00 75.88 108 PHE A O 1
ATOM 908 N N . ILE A 1 109 ? 25.258 -4.161 -28.901 1.00 77.88 109 ILE A N 1
ATOM 909 C CA . ILE A 1 109 ? 25.600 -2.842 -28.365 1.00 77.88 109 ILE A CA 1
ATOM 910 C C . ILE A 1 109 ? 25.716 -2.932 -26.846 1.00 77.88 109 ILE A C 1
ATOM 912 O O . ILE A 1 109 ? 24.836 -3.456 -26.162 1.00 77.88 109 ILE A O 1
ATOM 916 N N . GLN A 1 110 ? 26.813 -2.403 -26.307 1.00 79.56 110 GLN A N 1
ATOM 917 C CA . GLN A 1 110 ? 26.930 -2.171 -24.875 1.00 79.56 110 GLN A CA 1
ATOM 918 C C . GLN A 1 110 ? 26.137 -0.909 -24.524 1.00 79.56 110 GLN A C 1
ATOM 920 O O . GLN A 1 110 ? 26.420 0.164 -25.050 1.00 79.56 110 GLN A O 1
ATOM 925 N N . ILE A 1 111 ? 25.137 -1.052 -23.656 1.00 83.56 111 ILE A N 1
ATOM 926 C CA . ILE A 1 111 ? 24.251 0.040 -23.246 1.00 83.56 111 ILE A CA 1
ATOM 927 C C . ILE A 1 111 ? 24.603 0.446 -21.816 1.00 83.56 111 ILE A C 1
ATOM 929 O O . ILE A 1 111 ? 24.626 -0.406 -20.922 1.00 83.56 111 ILE A O 1
ATOM 933 N N . ASP A 1 112 ? 24.831 1.737 -21.594 1.00 89.12 112 ASP A N 1
ATOM 934 C CA . ASP A 1 112 ? 24.961 2.295 -20.251 1.00 89.12 112 ASP A CA 1
ATOM 935 C C . ASP A 1 112 ? 23.576 2.572 -19.648 1.00 89.12 112 ASP A C 1
ATOM 937 O O . ASP A 1 112 ? 22.584 2.781 -20.343 1.00 89.12 112 ASP A O 1
ATOM 941 N N . MET A 1 113 ? 23.484 2.620 -18.317 1.00 89.06 113 MET A N 1
ATOM 942 C CA . MET A 1 113 ? 22.197 2.794 -17.618 1.00 89.06 113 MET A CA 1
ATOM 943 C C . MET A 1 113 ? 21.496 4.132 -17.929 1.00 89.06 113 MET A C 1
ATOM 945 O O . MET A 1 113 ? 20.285 4.261 -17.725 1.00 89.06 113 MET A O 1
ATOM 949 N N . ASP A 1 114 ? 22.258 5.116 -18.410 1.00 91.38 114 ASP A N 1
ATOM 950 C CA . ASP A 1 114 ? 21.799 6.455 -18.780 1.00 91.38 114 ASP A CA 1
ATOM 951 C C . ASP A 1 114 ? 21.603 6.651 -20.289 1.00 91.38 114 ASP A C 1
ATOM 953 O O . ASP A 1 114 ? 21.085 7.696 -20.683 1.00 91.38 114 ASP A O 1
ATOM 957 N N . THR A 1 115 ? 21.971 5.670 -21.122 1.00 89.50 115 THR A N 1
ATOM 958 C CA . THR A 1 115 ? 21.766 5.729 -22.576 1.00 89.50 115 THR A CA 1
ATOM 959 C C . THR A 1 115 ? 20.290 5.955 -22.890 1.00 89.50 115 THR A C 1
ATOM 961 O O . THR A 1 115 ? 19.411 5.311 -22.303 1.00 89.50 115 THR A O 1
ATOM 964 N N . ASP A 1 116 ? 20.016 6.876 -23.816 1.00 89.12 116 ASP A N 1
ATOM 965 C CA . ASP A 1 116 ? 1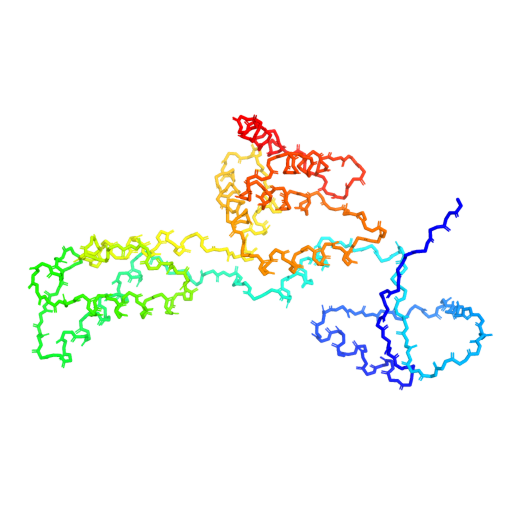8.659 7.171 -24.253 1.00 89.12 116 ASP A CA 1
ATOM 966 C C . ASP A 1 116 ? 18.237 6.151 -25.315 1.00 89.12 116 ASP A C 1
ATOM 968 O O . ASP A 1 116 ? 18.325 6.381 -26.517 1.00 89.12 116 ASP A O 1
ATOM 972 N N . ILE A 1 117 ? 17.773 4.993 -24.848 1.00 88.81 117 ILE A N 1
ATOM 973 C CA . ILE A 1 117 ? 17.403 3.839 -25.679 1.00 88.81 117 ILE A CA 1
ATOM 974 C C . ILE A 1 117 ? 16.305 4.142 -26.708 1.00 88.81 117 ILE A C 1
ATOM 976 O O . ILE A 1 117 ? 16.098 3.339 -27.610 1.00 88.81 117 ILE A O 1
ATOM 980 N N . VAL A 1 118 ? 15.615 5.280 -26.601 1.00 85.75 118 VAL A N 1
ATOM 981 C CA . VAL A 1 118 ? 14.523 5.676 -27.502 1.00 85.75 118 VAL A CA 1
ATOM 982 C C . VAL A 1 118 ? 15.014 6.666 -28.546 1.00 85.75 118 VAL A C 1
ATOM 984 O O . VAL A 1 118 ? 14.825 6.457 -29.742 1.00 85.75 118 VAL A O 1
ATOM 987 N N . ASN A 1 119 ? 15.661 7.746 -28.101 1.00 85.06 119 ASN A N 1
ATOM 988 C CA . ASN A 1 119 ? 16.165 8.787 -28.991 1.00 85.06 119 ASN A CA 1
ATOM 989 C C . ASN A 1 119 ? 17.365 8.302 -29.811 1.00 85.06 119 ASN A C 1
ATOM 991 O O . ASN A 1 119 ? 17.531 8.745 -30.946 1.00 85.06 119 ASN A O 1
ATOM 995 N N . ASP A 1 120 ? 18.139 7.353 -29.282 1.00 86.31 120 ASP A N 1
ATOM 996 C CA . ASP A 1 120 ? 19.234 6.706 -30.010 1.00 86.31 120 ASP A CA 1
ATOM 997 C C . ASP A 1 120 ? 18.724 5.627 -30.989 1.00 86.31 120 ASP A C 1
ATOM 999 O O . ASP A 1 120 ? 19.513 5.006 -31.699 1.00 86.31 120 ASP A O 1
ATOM 1003 N N . GLY A 1 121 ? 17.404 5.399 -31.051 1.00 83.62 121 GLY A N 1
ATOM 1004 C CA . GLY A 1 121 ? 16.768 4.472 -31.989 1.00 83.62 121 GLY A CA 1
ATOM 1005 C C . GLY A 1 121 ? 17.016 2.992 -31.691 1.00 83.62 121 GLY A C 1
ATOM 1006 O O . GLY A 1 121 ? 16.801 2.162 -32.569 1.00 83.62 121 GLY A O 1
ATOM 1007 N N . LEU A 1 122 ? 17.472 2.658 -30.478 1.00 88.44 122 LEU A N 1
ATOM 1008 C CA . LEU A 1 122 ? 17.767 1.280 -30.075 1.00 88.44 122 LEU A CA 1
ATOM 1009 C C . LEU A 1 122 ? 16.481 0.471 -29.862 1.00 88.44 122 LEU A C 1
ATOM 1011 O O . LEU A 1 122 ? 16.371 -0.667 -30.316 1.00 88.44 122 LEU A O 1
ATOM 1015 N N . LEU A 1 123 ? 15.504 1.069 -29.183 1.00 87.94 123 LEU A N 1
ATOM 1016 C CA . LEU A 1 123 ? 14.189 0.502 -28.920 1.00 87.94 123 LEU A CA 1
ATOM 1017 C C . LEU A 1 123 ? 13.102 1.434 -29.458 1.00 87.94 123 LEU A C 1
ATOM 1019 O O . LEU A 1 123 ? 13.130 2.647 -29.236 1.00 87.94 123 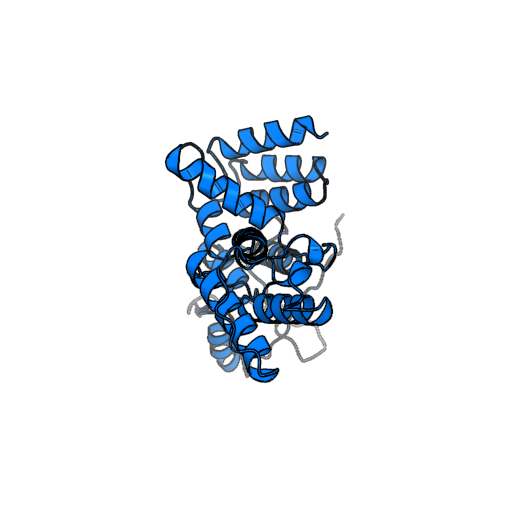LEU A O 1
ATOM 1023 N N . ASP A 1 124 ? 12.120 0.853 -30.140 1.00 85.75 124 ASP A N 1
ATOM 1024 C CA . ASP A 1 124 ? 10.931 1.578 -30.568 1.00 85.75 124 ASP A CA 1
ATOM 1025 C C . ASP A 1 124 ? 9.882 1.651 -29.441 1.00 85.75 124 ASP A C 1
ATOM 1027 O O . ASP A 1 124 ? 10.048 1.129 -28.335 1.00 85.75 124 ASP A O 1
ATOM 1031 N N . SER A 1 125 ? 8.767 2.333 -29.702 1.00 81.19 125 SER A N 1
ATOM 1032 C CA . SER A 1 125 ? 7.693 2.494 -28.716 1.00 81.19 125 SER A CA 1
ATOM 1033 C C . SER A 1 125 ? 7.069 1.177 -28.254 1.00 81.19 125 SER A C 1
ATOM 1035 O O . SER A 1 125 ? 6.639 1.093 -27.102 1.00 81.19 125 SER A O 1
ATOM 1037 N N . PHE A 1 126 ? 6.999 0.170 -29.128 1.00 86.06 126 PHE A N 1
ATOM 1038 C CA . PHE A 1 126 ? 6.464 -1.144 -28.781 1.00 86.06 126 PHE A CA 1
ATOM 1039 C C . PHE A 1 126 ? 7.454 -1.912 -27.907 1.00 86.06 126 PHE A C 1
ATOM 1041 O O . PHE A 1 126 ? 7.050 -2.487 -26.899 1.00 86.06 126 PHE A O 1
ATOM 1048 N N . ASP A 1 127 ? 8.749 -1.839 -28.202 1.00 88.81 127 ASP A N 1
ATOM 1049 C CA . ASP A 1 127 ? 9.779 -2.478 -27.381 1.00 88.81 127 ASP A CA 1
ATOM 1050 C C . ASP A 1 127 ? 9.817 -1.950 -25.952 1.00 88.81 127 ASP A C 1
ATOM 1052 O O . ASP A 1 127 ? 9.980 -2.722 -25.002 1.00 88.81 127 ASP A O 1
ATOM 1056 N N . ILE A 1 128 ? 9.692 -0.631 -25.791 1.00 87.00 128 ILE A N 1
ATOM 1057 C CA . ILE A 1 128 ? 9.685 0.009 -24.472 1.00 87.00 128 ILE A CA 1
ATOM 1058 C C . ILE A 1 128 ? 8.442 -0.430 -23.702 1.00 87.00 128 ILE A C 1
ATOM 1060 O O . ILE A 1 128 ? 8.531 -0.731 -22.512 1.00 87.00 128 ILE A O 1
ATOM 1064 N N . LEU A 1 129 ? 7.293 -0.504 -24.381 1.00 87.06 129 LEU A N 1
ATOM 1065 C CA . LEU A 1 129 ? 6.044 -0.979 -23.796 1.00 87.06 129 LEU A CA 1
ATOM 1066 C C . LEU A 1 129 ? 6.147 -2.440 -23.345 1.00 87.06 129 LEU A C 1
ATOM 1068 O O . LEU A 1 129 ? 5.737 -2.762 -22.229 1.00 87.06 129 LEU A O 1
ATOM 1072 N N . GLU A 1 130 ? 6.717 -3.313 -24.173 1.00 89.75 130 GLU A N 1
ATOM 1073 C CA . GLU A 1 130 ? 6.939 -4.721 -23.832 1.00 89.75 130 GLU A CA 1
ATOM 1074 C C . GLU A 1 130 ? 7.926 -4.872 -22.674 1.00 89.75 130 GLU A C 1
ATOM 1076 O O . GLU A 1 130 ? 7.627 -5.573 -21.714 1.00 89.75 130 GLU A O 1
ATOM 1081 N N . THR A 1 131 ? 9.058 -4.162 -22.718 1.00 90.38 131 THR A N 1
ATOM 1082 C CA . THR A 1 131 ? 10.069 -4.162 -21.645 1.00 90.38 131 THR A CA 1
ATOM 1083 C C . THR A 1 131 ? 9.457 -3.720 -20.319 1.00 90.38 131 THR A C 1
ATOM 1085 O O . THR A 1 131 ? 9.692 -4.326 -19.274 1.00 90.38 131 THR A O 1
ATOM 1088 N N . TYR A 1 132 ? 8.652 -2.658 -20.359 1.00 88.44 132 TYR A N 1
ATOM 1089 C CA . TYR A 1 132 ? 7.931 -2.159 -19.200 1.00 88.44 132 TYR A CA 1
ATOM 1090 C C . TYR A 1 132 ? 6.938 -3.197 -18.670 1.00 88.44 132 TYR A C 1
ATOM 1092 O O . TYR A 1 132 ? 6.966 -3.495 -17.479 1.00 88.44 132 TYR A O 1
ATOM 1100 N N . THR A 1 133 ? 6.114 -3.782 -19.543 1.00 88.69 133 THR A N 1
ATOM 1101 C CA . THR A 1 133 ? 5.094 -4.779 -19.172 1.00 88.69 133 THR A CA 1
ATOM 1102 C C . THR A 1 133 ? 5.726 -6.038 -18.579 1.00 88.69 133 THR A C 1
ATOM 1104 O O . THR A 1 133 ? 5.323 -6.463 -17.501 1.00 88.69 133 THR A O 1
ATOM 1107 N N . GLU A 1 134 ? 6.779 -6.570 -19.206 1.00 92.19 134 GLU A N 1
ATOM 1108 C CA . GLU A 1 134 ? 7.536 -7.721 -18.699 1.00 92.19 134 GLU A CA 1
ATOM 1109 C C . GLU A 1 134 ? 8.104 -7.433 -17.302 1.00 92.19 134 GLU A C 1
ATOM 1111 O O . GLU A 1 134 ? 8.017 -8.267 -16.400 1.00 92.19 134 GLU A O 1
ATOM 1116 N N . MET A 1 135 ? 8.617 -6.219 -17.076 1.00 90.19 135 MET A N 1
ATOM 1117 C CA . MET A 1 135 ? 9.111 -5.828 -15.758 1.00 90.19 135 MET A CA 1
ATOM 1118 C C . MET A 1 135 ? 7.988 -5.688 -14.720 1.00 90.19 135 MET A C 1
ATOM 1120 O O . MET A 1 135 ? 8.193 -6.033 -13.554 1.00 90.19 135 MET A O 1
ATOM 1124 N N . LEU A 1 136 ? 6.809 -5.189 -15.105 1.00 87.00 136 LEU A N 1
ATOM 1125 C CA . LEU A 1 136 ? 5.658 -5.129 -14.202 1.00 87.00 136 LEU A CA 1
ATOM 1126 C C . LEU A 1 136 ? 5.180 -6.524 -13.809 1.00 87.00 136 LEU A C 1
ATOM 1128 O O . LEU A 1 136 ? 4.950 -6.754 -12.622 1.00 87.00 136 LEU A O 1
ATOM 1132 N N . ASP A 1 137 ? 5.099 -7.446 -14.765 1.00 85.88 137 ASP A N 1
ATOM 1133 C CA . ASP A 1 137 ? 4.705 -8.834 -14.523 1.00 85.88 137 ASP A CA 1
ATOM 1134 C C . ASP A 1 137 ? 5.700 -9.530 -13.584 1.00 85.88 137 ASP A C 1
ATOM 1136 O O . ASP A 1 137 ? 5.294 -10.139 -12.594 1.00 85.88 137 ASP A O 1
ATOM 1140 N N . LEU A 1 138 ? 7.007 -9.344 -13.807 1.00 86.25 138 LEU A N 1
ATOM 1141 C CA . LEU A 1 138 ? 8.067 -9.868 -12.934 1.00 86.25 138 LEU A CA 1
ATOM 1142 C C . LEU A 1 138 ? 8.004 -9.339 -11.493 1.00 86.25 138 LEU A C 1
ATOM 1144 O O . LEU A 1 138 ? 8.531 -9.979 -10.580 1.00 86.25 138 LEU A O 1
ATOM 1148 N N . LEU A 1 139 ? 7.427 -8.156 -11.281 1.00 82.19 139 LEU A N 1
ATOM 1149 C CA . LEU A 1 139 ? 7.258 -7.544 -9.958 1.00 82.19 139 LEU A CA 1
ATOM 1150 C C . LEU A 1 139 ? 5.832 -7.692 -9.411 1.00 82.19 139 LEU A C 1
ATOM 1152 O O . LEU A 1 139 ? 5.540 -7.185 -8.319 1.00 82.19 139 LEU A O 1
ATOM 1156 N N . GLU A 1 140 ? 4.950 -8.354 -10.165 1.00 80.00 140 GLU A N 1
ATOM 1157 C CA . GLU A 1 140 ? 3.512 -8.437 -9.914 1.00 80.00 140 GLU A CA 1
ATOM 1158 C C . GLU A 1 140 ? 2.915 -7.051 -9.606 1.00 80.00 140 GLU A C 1
ATOM 1160 O O . GLU A 1 140 ? 2.226 -6.843 -8.594 1.00 80.00 140 GLU A O 1
ATOM 1165 N N . LEU A 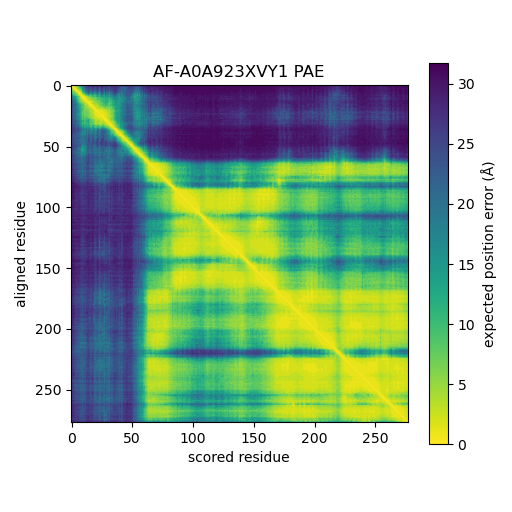1 141 ? 3.265 -6.060 -10.425 1.00 79.00 141 LEU A N 1
ATOM 1166 C CA . LEU A 1 141 ? 2.781 -4.692 -10.316 1.00 79.00 141 LEU A CA 1
ATOM 1167 C C . LEU A 1 141 ? 1.678 -4.433 -11.328 1.00 79.00 141 LEU A C 1
ATOM 1169 O O . LEU A 1 141 ? 1.766 -4.795 -12.493 1.00 79.00 141 LEU A O 1
ATOM 1173 N N . LYS A 1 142 ? 0.651 -3.720 -10.874 1.00 75.06 142 LYS A N 1
ATOM 1174 C CA . LYS A 1 142 ? -0.391 -3.167 -11.735 1.00 75.06 142 LYS A CA 1
ATOM 1175 C C . LYS A 1 142 ? -0.222 -1.658 -11.726 1.00 75.06 142 LYS A C 1
ATOM 1177 O O . LYS A 1 142 ? -0.626 -1.000 -10.770 1.00 75.06 142 LYS A O 1
ATOM 1182 N N . ILE A 1 143 ? 0.459 -1.133 -12.736 1.00 72.75 143 ILE A N 1
ATOM 1183 C CA . ILE A 1 143 ? 0.615 0.307 -12.935 1.00 72.75 143 ILE A CA 1
ATOM 1184 C C . ILE A 1 143 ? -0.185 0.684 -14.179 1.00 72.75 143 ILE A C 1
ATOM 1186 O O . ILE A 1 143 ? -0.024 0.062 -15.226 1.00 72.75 143 ILE A O 1
ATOM 1190 N N . ASP A 1 144 ? -1.050 1.689 -14.061 1.00 68.00 144 ASP A N 1
ATOM 1191 C CA . ASP A 1 144 ? -1.845 2.168 -15.190 1.00 68.00 144 ASP A CA 1
ATOM 1192 C C . ASP A 1 144 ? -0.957 2.792 -16.278 1.00 68.00 144 ASP A C 1
ATOM 1194 O O . ASP A 1 144 ? -0.073 3.603 -15.994 1.00 68.00 144 ASP A O 1
ATOM 1198 N N . PHE A 1 145 ? -1.266 2.502 -17.545 1.00 67.75 145 PHE A N 1
ATOM 1199 C CA . PHE A 1 145 ? -0.577 3.034 -18.732 1.00 67.75 145 PHE A CA 1
ATOM 1200 C C . PHE A 1 145 ? -0.873 4.521 -19.019 1.00 67.75 145 PHE A C 1
ATOM 1202 O O . PHE A 1 145 ? -0.817 4.971 -20.160 1.00 67.75 145 PHE A O 1
ATOM 1209 N N . GLN A 1 146 ? -1.176 5.330 -18.001 1.00 69.56 146 GLN A N 1
ATOM 1210 C CA . GLN A 1 146 ? -1.423 6.772 -18.160 1.00 69.56 146 GLN A CA 1
ATOM 1211 C C . GLN A 1 146 ? -0.132 7.592 -18.329 1.00 69.56 146 GLN A C 1
ATOM 1213 O O . GLN A 1 146 ? -0.131 8.812 -18.161 1.00 69.56 146 GLN A O 1
ATOM 1218 N N . ILE A 1 147 ? 0.985 6.936 -18.639 1.00 71.94 147 ILE A N 1
ATOM 1219 C CA . ILE A 1 147 ? 2.305 7.551 -18.694 1.00 71.94 147 ILE A CA 1
ATOM 1220 C C . ILE A 1 147 ? 2.855 7.471 -20.094 1.00 71.94 147 ILE A C 1
ATOM 1222 O O . ILE A 1 147 ? 2.830 6.436 -20.753 1.00 71.94 147 ILE A O 1
ATOM 1226 N N . ASN A 1 148 ? 3.408 8.598 -20.520 1.00 80.06 148 ASN A N 1
ATOM 1227 C CA . ASN A 1 148 ? 4.158 8.653 -21.748 1.00 80.06 148 ASN A CA 1
ATOM 1228 C C . ASN A 1 148 ? 5.534 7.995 -21.531 1.00 80.06 148 ASN A C 1
ATOM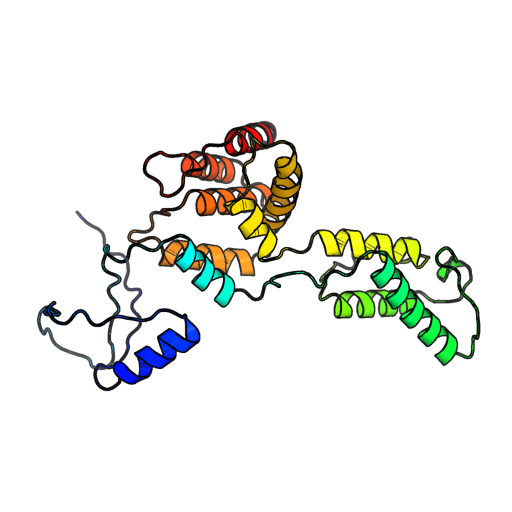 1230 O O . ASN A 1 148 ? 6.441 8.603 -20.956 1.00 80.06 148 ASN A O 1
ATOM 1234 N N . LEU A 1 149 ? 5.665 6.749 -21.999 1.00 81.75 149 LEU A N 1
ATOM 1235 C CA . LEU A 1 149 ? 6.880 5.938 -21.888 1.00 81.75 149 LEU A CA 1
ATOM 1236 C C . LEU A 1 149 ? 8.098 6.569 -22.582 1.00 81.75 149 LEU A C 1
ATOM 1238 O O . LEU A 1 149 ? 9.222 6.274 -22.187 1.00 81.75 149 LEU A O 1
ATOM 1242 N N . TYR A 1 150 ? 7.909 7.509 -23.519 1.00 80.06 150 TYR A N 1
ATOM 1243 C CA . TYR A 1 150 ? 9.018 8.275 -24.101 1.00 80.06 150 TYR A CA 1
ATOM 1244 C C . TYR A 1 150 ? 9.801 9.080 -23.057 1.00 80.06 150 TYR A C 1
ATOM 1246 O O . TYR A 1 150 ? 10.987 9.327 -23.239 1.00 80.06 150 TYR A O 1
ATOM 1254 N N . TYR A 1 151 ? 9.179 9.490 -21.946 1.00 84.62 151 TYR A N 1
ATOM 1255 C CA . TYR A 1 151 ? 9.907 10.177 -20.873 1.00 84.62 151 TYR A CA 1
ATOM 1256 C C . TYR A 1 151 ? 10.703 9.222 -19.979 1.00 84.62 151 TYR A C 1
ATOM 1258 O O . TYR A 1 151 ? 11.542 9.675 -19.202 1.00 84.62 151 TYR A O 1
ATOM 1266 N N . LEU A 1 152 ? 10.483 7.912 -20.106 1.00 86.12 152 LEU A N 1
ATOM 1267 C CA . LEU A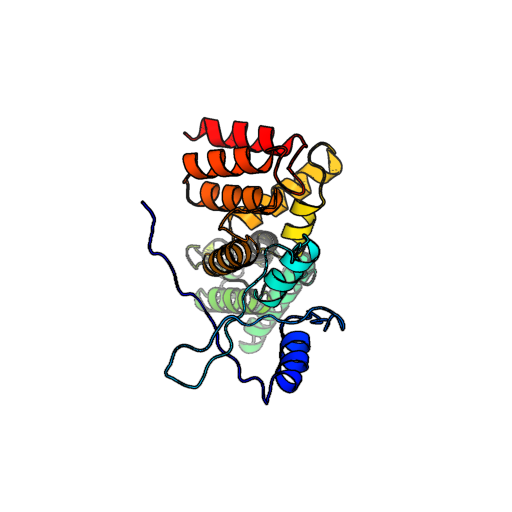 1 152 ? 11.209 6.858 -19.401 1.00 86.12 152 LEU A CA 1
ATOM 1268 C C . LEU A 1 152 ? 12.297 6.254 -20.300 1.00 86.12 152 LEU A C 1
ATOM 1270 O O . LEU A 1 152 ? 12.520 5.049 -20.306 1.00 86.12 152 LEU A O 1
ATOM 1274 N N . SER A 1 153 ? 12.973 7.119 -21.059 1.00 88.06 153 SER A N 1
ATOM 1275 C CA . SER A 1 153 ? 13.832 6.753 -22.185 1.00 88.06 153 SER A CA 1
ATOM 1276 C C . SER A 1 153 ? 15.168 6.090 -21.849 1.00 88.06 153 SER A C 1
ATOM 1278 O O . SER A 1 153 ? 15.969 5.866 -22.744 1.00 88.06 153 SER A O 1
ATOM 1280 N N . SER A 1 154 ? 15.449 5.798 -20.580 1.00 92.25 154 SER A N 1
ATOM 1281 C CA . SER A 1 154 ? 16.678 5.121 -20.158 1.00 92.25 154 SER A CA 1
ATOM 1282 C C . SER A 1 154 ? 16.380 4.102 -19.069 1.00 92.25 154 SER A C 1
ATOM 1284 O O . SER A 1 154 ? 15.359 4.199 -18.378 1.00 92.25 154 SER A O 1
ATOM 1286 N N . ILE A 1 155 ? 17.295 3.149 -18.867 1.00 92.75 155 ILE A N 1
ATOM 1287 C CA . ILE A 1 155 ? 17.162 2.131 -17.816 1.00 92.75 155 ILE A CA 1
ATOM 1288 C C . ILE A 1 155 ? 17.012 2.796 -16.450 1.00 92.75 155 ILE A C 1
ATOM 1290 O O . ILE A 1 155 ? 16.149 2.395 -15.675 1.00 92.75 155 ILE A O 1
ATOM 1294 N N . ASN A 1 156 ? 17.800 3.835 -16.160 1.00 93.06 156 ASN A N 1
ATOM 1295 C CA . ASN A 1 156 ? 17.694 4.569 -14.901 1.00 93.06 156 ASN A CA 1
ATOM 1296 C C . ASN A 1 156 ? 16.305 5.183 -14.709 1.00 93.06 156 ASN A C 1
ATOM 1298 O O . ASN A 1 156 ? 15.682 4.941 -13.676 1.00 93.06 156 ASN A O 1
ATOM 1302 N N . LYS A 1 157 ? 15.783 5.909 -15.706 1.00 92.81 157 LYS A N 1
ATOM 1303 C CA . LYS A 1 157 ? 14.458 6.541 -15.604 1.00 92.81 157 LYS A CA 1
ATOM 1304 C C . LYS A 1 157 ? 13.349 5.501 -15.444 1.00 92.81 157 LYS A C 1
ATOM 1306 O O . LYS A 1 157 ? 12.471 5.671 -14.598 1.00 92.81 157 LYS A O 1
ATOM 1311 N N . LEU A 1 158 ? 13.402 4.422 -16.226 1.00 91.38 158 LEU A N 1
ATOM 1312 C CA . LEU A 1 158 ? 12.424 3.337 -16.176 1.00 91.38 158 LEU A CA 1
ATOM 1313 C C . LEU A 1 158 ? 12.479 2.596 -14.832 1.00 91.38 158 LEU A C 1
ATOM 1315 O O . LEU A 1 158 ? 11.444 2.376 -14.205 1.00 91.38 158 LEU A O 1
ATOM 1319 N N . ALA A 1 159 ? 13.680 2.275 -14.346 1.00 92.50 159 ALA A N 1
ATOM 1320 C CA . ALA A 1 159 ? 13.888 1.606 -13.067 1.00 92.50 159 ALA A CA 1
ATOM 1321 C C . ALA A 1 159 ? 13.444 2.464 -11.882 1.00 92.50 159 ALA A C 1
ATOM 1323 O O . ALA A 1 159 ? 12.760 1.958 -10.998 1.00 92.50 159 ALA A O 1
ATOM 1324 N N . ASP A 1 160 ? 13.807 3.749 -11.860 1.00 91.00 160 ASP A N 1
ATOM 1325 C CA . ASP A 1 160 ? 13.424 4.675 -10.791 1.00 91.00 160 ASP A CA 1
ATOM 1326 C C . ASP A 1 160 ? 11.901 4.825 -10.737 1.00 91.00 160 ASP A C 1
ATOM 1328 O O . ASP A 1 160 ? 11.294 4.797 -9.661 1.00 91.00 160 ASP A O 1
ATOM 1332 N N . TYR A 1 161 ? 11.274 4.924 -11.912 1.00 90.56 161 TYR A N 1
ATOM 1333 C CA . TYR A 1 161 ? 9.829 4.973 -12.041 1.00 90.56 161 TYR A CA 1
ATOM 1334 C C . TYR A 1 161 ? 9.168 3.693 -11.501 1.00 90.56 161 TYR A C 1
ATOM 1336 O O . TYR A 1 161 ? 8.340 3.764 -10.590 1.00 90.56 161 TYR A O 1
ATOM 1344 N N . ILE A 1 162 ? 9.578 2.517 -11.982 1.00 89.56 162 ILE A N 1
ATOM 1345 C CA . ILE A 1 162 ? 9.039 1.225 -11.532 1.00 89.56 162 ILE A CA 1
ATOM 1346 C C . ILE A 1 162 ? 9.281 1.021 -10.033 1.00 89.56 162 ILE A C 1
ATOM 1348 O O . ILE A 1 162 ? 8.361 0.649 -9.308 1.00 89.56 162 ILE A O 1
ATOM 1352 N N . PHE A 1 163 ? 10.483 1.319 -9.536 1.00 89.31 163 PHE A N 1
ATOM 1353 C CA . PHE A 1 163 ? 10.843 1.157 -8.128 1.00 89.31 163 PHE A CA 1
ATOM 1354 C C . PHE A 1 163 ? 9.999 2.042 -7.211 1.00 89.31 163 PHE A C 1
ATOM 1356 O O . PHE A 1 163 ? 9.531 1.587 -6.167 1.00 89.31 163 PHE A O 1
ATOM 1363 N N . LYS A 1 164 ? 9.729 3.287 -7.614 1.00 87.44 164 LYS A N 1
ATOM 1364 C CA . LYS A 1 164 ? 8.846 4.186 -6.863 1.00 87.44 164 LYS A CA 1
ATOM 1365 C C . LYS A 1 164 ? 7.437 3.610 -6.711 1.00 87.44 164 LYS A C 1
ATOM 1367 O O . LYS A 1 164 ? 6.819 3.791 -5.662 1.00 87.44 164 LYS A O 1
ATOM 1372 N N . HIS A 1 165 ? 6.920 2.942 -7.740 1.00 85.88 165 HIS A N 1
ATOM 1373 C CA . HIS A 1 165 ? 5.617 2.275 -7.686 1.00 85.88 165 HIS A CA 1
ATOM 1374 C C . HIS A 1 165 ? 5.676 0.959 -6.907 1.00 85.88 165 HIS A C 1
ATOM 1376 O O . HIS A 1 165 ? 4.792 0.676 -6.102 1.00 85.88 165 HIS A O 1
ATOM 1382 N N . TYR A 1 166 ? 6.761 0.206 -7.056 1.00 83.62 166 TYR A N 1
ATOM 1383 C CA . TYR A 1 166 ? 7.030 -1.005 -6.293 1.00 83.62 166 TYR A CA 1
ATOM 1384 C C . TYR A 1 166 ? 7.022 -0.753 -4.785 1.00 83.62 166 TYR A C 1
ATOM 1386 O O . TYR A 1 166 ? 6.363 -1.461 -4.028 1.00 83.62 166 TYR A O 1
ATOM 1394 N N . GLN A 1 167 ? 7.671 0.328 -4.346 1.00 80.94 167 GLN A N 1
ATOM 1395 C CA . GLN A 1 167 ? 7.694 0.738 -2.943 1.00 80.94 167 GLN A CA 1
ATOM 1396 C C . GLN A 1 167 ? 6.319 1.127 -2.394 1.00 80.94 167 GLN A C 1
ATOM 1398 O O . GLN A 1 167 ? 6.145 1.109 -1.178 1.00 80.94 167 GLN A O 1
ATOM 1403 N N . GLN A 1 168 ? 5.353 1.468 -3.251 1.00 82.94 168 GLN A N 1
ATOM 1404 C CA . GLN A 1 168 ? 3.986 1.816 -2.854 1.00 82.94 168 GLN A CA 1
ATOM 1405 C C . GLN A 1 168 ? 3.069 0.595 -2.730 1.00 82.94 168 GLN A C 1
ATOM 1407 O O . GLN A 1 168 ? 1.968 0.734 -2.199 1.00 82.94 168 GLN A O 1
ATOM 1412 N N . LYS A 1 169 ? 3.501 -0.594 -3.173 1.00 84.94 169 LYS A N 1
ATOM 1413 C CA . LYS A 1 169 ? 2.704 -1.819 -3.049 1.00 84.94 169 LYS A CA 1
ATOM 1414 C C . LYS A 1 169 ? 2.467 -2.143 -1.567 1.00 84.94 169 LYS A C 1
ATOM 1416 O O . LYS A 1 169 ? 3.376 -2.064 -0.732 1.00 84.94 169 LYS A O 1
ATOM 1421 N N . LEU A 1 170 ? 1.210 -2.460 -1.262 1.00 87.69 170 LEU A N 1
ATOM 1422 C CA . LEU A 1 170 ? 0.741 -2.862 0.060 1.00 87.69 170 LEU A CA 1
ATOM 1423 C C . LEU A 1 170 ? 1.177 -4.303 0.358 1.00 87.69 170 LEU A C 1
ATOM 1425 O O . LEU A 1 170 ? 1.071 -5.182 -0.495 1.00 87.69 170 LEU A O 1
ATOM 1429 N N . THR A 1 171 ? 1.643 -4.538 1.579 1.00 84.56 171 THR A N 1
ATOM 1430 C CA . THR A 1 171 ? 2.131 -5.828 2.087 1.00 84.56 171 THR A CA 1
ATOM 1431 C C . THR A 1 171 ? 1.535 -6.134 3.456 1.00 84.56 171 THR A C 1
ATOM 1433 O O . THR A 1 171 ? 1.086 -5.227 4.164 1.00 84.56 171 THR A O 1
ATOM 1436 N N . LYS A 1 172 ? 1.589 -7.400 3.897 1.00 82.38 172 LYS A N 1
ATOM 1437 C CA . LYS A 1 172 ? 1.185 -7.762 5.273 1.00 82.38 172 LYS A CA 1
ATOM 1438 C C . LYS A 1 172 ? 2.007 -6.999 6.317 1.00 82.38 172 LYS A C 1
ATOM 1440 O O . LYS A 1 172 ? 1.469 -6.596 7.348 1.00 82.38 172 LYS A O 1
ATOM 1445 N N . ARG A 1 173 ? 3.293 -6.747 6.036 1.00 79.00 173 ARG A N 1
ATOM 1446 C CA . ARG A 1 173 ? 4.183 -5.971 6.910 1.00 79.00 173 ARG A CA 1
ATOM 1447 C C . ARG A 1 173 ? 3.648 -4.571 7.204 1.00 79.00 173 ARG A C 1
ATOM 1449 O O . ARG A 1 173 ? 3.778 -4.133 8.341 1.00 79.00 173 ARG A O 1
ATOM 1456 N N . ASP A 1 174 ? 3.033 -3.894 6.237 1.00 85.06 174 ASP A N 1
ATOM 1457 C CA . ASP A 1 174 ? 2.518 -2.533 6.443 1.00 85.06 174 ASP A CA 1
ATOM 1458 C C . ASP A 1 174 ? 1.423 -2.513 7.532 1.00 85.06 174 ASP A C 1
ATOM 1460 O O . ASP A 1 174 ? 1.429 -1.661 8.424 1.00 85.06 174 ASP A O 1
ATOM 1464 N N . PHE A 1 175 ? 0.540 -3.517 7.544 1.00 86.25 175 PHE A N 1
ATOM 1465 C CA . PHE A 1 175 ? -0.463 -3.697 8.600 1.00 86.25 175 PHE A CA 1
ATOM 1466 C C . PHE A 1 175 ? 0.171 -3.997 9.964 1.00 86.25 175 PHE A C 1
ATOM 1468 O O . PHE A 1 175 ? -0.252 -3.433 10.970 1.00 86.25 175 PHE A O 1
ATOM 1475 N N . PHE A 1 176 ? 1.206 -4.841 10.024 1.00 81.44 176 PHE A N 1
ATOM 1476 C CA . PHE A 1 176 ? 1.910 -5.114 11.283 1.00 81.44 176 PHE A CA 1
ATOM 1477 C C . PHE A 1 176 ? 2.647 -3.887 11.822 1.00 81.44 176 PHE A C 1
ATOM 1479 O O . PHE A 1 176 ? 2.570 -3.614 13.018 1.00 81.44 176 PHE A O 1
ATOM 1486 N N . VAL A 1 177 ? 3.317 -3.126 10.952 1.00 80.38 177 VAL A N 1
ATOM 1487 C CA . VAL A 1 177 ? 3.994 -1.876 11.318 1.00 80.38 177 VAL A CA 1
ATOM 1488 C C . VAL A 1 177 ? 2.987 -0.862 11.847 1.00 80.38 177 VAL A C 1
ATOM 1490 O O . VAL A 1 177 ? 3.227 -0.273 12.899 1.00 80.38 177 VAL A O 1
ATOM 1493 N N . SER A 1 178 ? 1.847 -0.684 11.172 1.00 86.44 178 SER A N 1
ATOM 1494 C CA . SER A 1 178 ? 0.780 0.184 11.678 1.00 86.44 178 SER A CA 1
ATOM 1495 C C . SER A 1 178 ? 0.252 -0.328 13.024 1.00 86.44 178 SER A C 1
ATOM 1497 O O . SER A 1 178 ? 0.157 0.441 13.974 1.00 86.44 178 SER A O 1
ATOM 1499 N N . PHE A 1 179 ? -0.022 -1.625 13.170 1.00 83.12 179 PHE A N 1
ATOM 1500 C CA . PHE A 1 179 ? -0.578 -2.179 14.408 1.00 83.12 179 PHE A CA 1
ATOM 1501 C C . PHE A 1 179 ? 0.368 -2.088 15.618 1.00 83.12 179 PHE A C 1
ATOM 1503 O O . PHE A 1 179 ? -0.084 -1.771 16.716 1.00 83.12 179 PHE A O 1
ATOM 1510 N N . GLN A 1 180 ? 1.658 -2.388 15.440 1.00 78.50 180 GLN A N 1
ATOM 1511 C CA . GLN A 1 180 ? 2.631 -2.492 16.539 1.00 78.50 180 GLN A CA 1
ATOM 1512 C C . GLN A 1 180 ? 3.432 -1.210 16.779 1.00 78.50 180 GLN A C 1
ATOM 1514 O O . GLN A 1 180 ? 3.991 -1.039 17.862 1.00 78.50 180 GLN A O 1
ATOM 1519 N N . GLY A 1 181 ? 3.536 -0.344 15.769 1.00 74.62 181 GLY A N 1
ATOM 1520 C CA . GLY A 1 181 ? 4.350 0.861 15.836 1.00 74.62 181 GLY A CA 1
ATOM 1521 C C . GLY A 1 181 ? 3.836 1.847 16.880 1.00 74.62 181 GLY A C 1
ATOM 1522 O O . GLY A 1 181 ? 2.632 1.943 17.121 1.00 74.62 181 GLY A O 1
ATOM 1523 N N . ASN A 1 182 ? 4.753 2.606 17.475 1.00 78.81 182 ASN A N 1
ATOM 1524 C CA . ASN A 1 182 ? 4.437 3.691 18.396 1.00 78.81 182 ASN A CA 1
ATOM 1525 C C . ASN A 1 182 ? 4.701 5.041 17.716 1.00 78.81 182 ASN A C 1
ATOM 1527 O O . ASN A 1 182 ? 5.846 5.382 17.420 1.00 78.81 182 ASN A O 1
ATOM 1531 N N . PHE A 1 183 ? 3.639 5.814 17.483 1.00 85.69 183 PHE A N 1
ATOM 1532 C CA . PHE A 1 183 ? 3.707 7.075 16.739 1.00 85.69 183 PHE A CA 1
ATOM 1533 C C . PHE A 1 183 ? 4.434 8.204 17.487 1.00 85.69 183 PHE A C 1
ATOM 1535 O O . PHE A 1 183 ? 4.841 9.189 16.868 1.00 85.69 183 PHE A O 1
ATOM 1542 N N . ASP A 1 184 ? 4.615 8.060 18.802 1.00 79.19 184 ASP 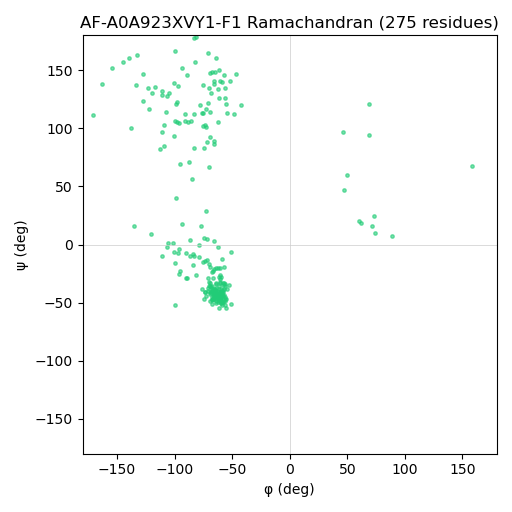A N 1
ATOM 1543 C CA . ASP A 1 184 ? 5.330 9.031 19.635 1.00 79.19 184 ASP A CA 1
ATOM 1544 C C . ASP A 1 184 ? 6.856 8.835 19.592 1.00 79.19 184 ASP A C 1
ATOM 1546 O O . ASP A 1 184 ? 7.596 9.698 20.063 1.00 79.19 184 ASP A O 1
ATOM 1550 N N . ILE A 1 185 ? 7.339 7.733 19.001 1.00 80.44 185 ILE A N 1
ATOM 1551 C CA . ILE A 1 185 ? 8.766 7.451 18.795 1.00 80.44 185 ILE A CA 1
ATOM 1552 C C . ILE A 1 185 ? 9.190 8.007 17.422 1.00 80.44 185 ILE A C 1
ATOM 1554 O O . ILE A 1 185 ? 8.747 7.475 16.395 1.00 80.44 185 ILE A O 1
ATOM 1558 N N . PRO A 1 186 ? 10.045 9.052 17.357 1.00 82.69 186 PRO A N 1
ATOM 1559 C CA . PRO A 1 186 ? 10.426 9.699 16.099 1.00 82.69 186 PRO A CA 1
ATOM 1560 C C . PRO A 1 186 ? 10.986 8.737 15.047 1.00 82.69 186 PRO A C 1
ATOM 1562 O O . PRO A 1 186 ? 10.641 8.847 13.873 1.00 82.69 186 PRO A O 1
ATOM 1565 N N . GLU A 1 187 ? 11.781 7.753 15.466 1.00 79.62 187 GLU A N 1
ATOM 1566 C CA . GLU A 1 187 ? 12.430 6.777 14.586 1.00 79.62 187 GLU A CA 1
ATOM 1567 C C . GLU A 1 187 ? 11.430 5.823 13.911 1.00 79.62 187 GLU A C 1
ATOM 1569 O O . GLU A 1 187 ? 11.725 5.257 12.860 1.00 79.62 187 GLU A O 1
ATOM 1574 N N . GLN A 1 188 ? 10.245 5.629 14.501 1.00 78.88 188 GLN A N 1
ATOM 1575 C CA . GLN A 1 188 ? 9.201 4.750 13.959 1.00 78.88 188 GLN A CA 1
ATOM 1576 C C . GLN A 1 188 ? 8.158 5.512 13.143 1.00 78.88 188 GLN A C 1
ATOM 1578 O O . GLN A 1 188 ? 7.511 4.934 12.268 1.00 78.88 188 GLN A O 1
ATOM 1583 N N . LYS A 1 189 ? 7.991 6.806 13.421 1.00 83.00 189 LYS A N 1
ATOM 1584 C CA . LYS A 1 189 ? 6.911 7.632 12.883 1.00 83.00 189 LYS A CA 1
ATOM 1585 C C . LYS A 1 189 ? 6.848 7.624 11.357 1.00 83.00 189 LYS A C 1
ATOM 1587 O O . LYS A 1 189 ? 5.771 7.417 10.800 1.00 83.00 189 LYS A O 1
ATOM 1592 N N . ASP A 1 190 ? 7.981 7.796 10.683 1.00 84.12 190 ASP A N 1
ATOM 1593 C CA . ASP A 1 190 ? 8.019 7.835 9.216 1.00 84.12 190 ASP A CA 1
ATOM 1594 C C . ASP A 1 190 ? 7.622 6.490 8.600 1.00 84.12 190 ASP A C 1
ATOM 1596 O O . ASP A 1 190 ? 6.846 6.445 7.644 1.00 84.12 190 ASP A O 1
ATOM 1600 N N . LEU A 1 191 ? 8.090 5.387 9.187 1.00 81.25 191 LEU A N 1
ATOM 1601 C CA . LEU A 1 191 ? 7.755 4.038 8.740 1.00 81.25 191 LEU A CA 1
ATOM 1602 C C . LEU A 1 191 ? 6.259 3.733 8.939 1.00 81.25 191 LEU A C 1
ATOM 1604 O O . LEU A 1 191 ? 5.632 3.115 8.072 1.00 81.25 191 LEU A O 1
ATOM 1608 N N . ILE A 1 192 ? 5.675 4.199 10.048 1.00 86.12 192 ILE A N 1
ATOM 1609 C CA . ILE A 1 192 ? 4.237 4.078 10.320 1.00 86.12 192 ILE A CA 1
ATOM 1610 C C . ILE A 1 192 ? 3.437 4.871 9.285 1.00 86.12 192 ILE A C 1
ATOM 1612 O O . ILE A 1 192 ? 2.553 4.303 8.650 1.00 86.12 192 ILE A O 1
ATOM 1616 N N . ILE A 1 193 ? 3.783 6.141 9.045 1.00 92.56 193 ILE A N 1
ATOM 1617 C CA . ILE A 1 193 ? 3.095 6.986 8.055 1.00 92.56 193 ILE A CA 1
ATOM 1618 C C . ILE A 1 193 ? 3.176 6.366 6.655 1.00 92.56 193 ILE A C 1
ATOM 1620 O O . ILE A 1 193 ? 2.181 6.346 5.931 1.00 92.56 193 ILE A O 1
ATOM 1624 N N . GLN A 1 194 ? 4.340 5.846 6.255 1.00 88.19 194 GLN A N 1
ATOM 1625 C CA . GLN A 1 194 ? 4.498 5.164 4.967 1.00 88.19 194 GLN A CA 1
ATOM 1626 C C . GLN A 1 194 ? 3.583 3.940 4.857 1.00 88.19 194 GLN A C 1
ATOM 1628 O O . GLN A 1 194 ? 2.878 3.800 3.858 1.00 88.19 194 GLN A O 1
ATOM 1633 N N . SER A 1 195 ? 3.553 3.100 5.891 1.00 86.56 195 SER A N 1
ATOM 1634 C CA . SER A 1 195 ? 2.706 1.903 5.937 1.00 86.56 195 SER A CA 1
ATOM 1635 C C . SER A 1 195 ? 1.220 2.264 5.891 1.00 86.56 195 SER A C 1
ATOM 1637 O O . SER A 1 195 ? 0.451 1.702 5.116 1.00 86.56 195 SER A O 1
ATOM 1639 N N . GLU A 1 196 ? 0.809 3.266 6.662 1.00 94.88 196 GLU A N 1
ATOM 1640 C CA . GLU A 1 196 ? -0.582 3.713 6.751 1.00 94.88 196 GLU A CA 1
ATOM 1641 C C . GLU A 1 196 ? -1.067 4.410 5.479 1.00 94.88 196 GLU A C 1
ATOM 1643 O O . GLU A 1 196 ? -2.220 4.229 5.094 1.00 94.88 196 GLU A O 1
ATOM 1648 N N . ASN A 1 197 ? -0.193 5.121 4.761 1.00 94.69 197 ASN A N 1
ATOM 1649 C CA . ASN A 1 197 ? -0.516 5.644 3.432 1.00 94.69 197 ASN A CA 1
ATOM 1650 C C . ASN A 1 197 ? -0.779 4.518 2.417 1.00 94.69 197 ASN A C 1
ATOM 1652 O O . ASN A 1 197 ? -1.604 4.693 1.523 1.00 94.69 197 ASN A O 1
ATOM 1656 N N . LYS A 1 198 ? -0.101 3.369 2.533 1.00 92.44 198 LYS A N 1
ATOM 1657 C CA . LYS A 1 198 ? -0.386 2.204 1.680 1.00 92.44 198 LYS A CA 1
ATOM 1658 C C . LYS A 1 198 ? -1.688 1.520 2.073 1.00 92.44 198 LYS A C 1
ATOM 1660 O O . LYS A 1 198 ? -2.455 1.147 1.195 1.00 92.44 198 LYS A O 1
ATOM 1665 N N . ILE A 1 199 ? -1.950 1.385 3.376 1.00 94.06 199 ILE A N 1
ATOM 1666 C CA . ILE A 1 199 ? -3.217 0.842 3.893 1.00 94.06 199 ILE A CA 1
ATOM 1667 C C . ILE A 1 199 ? -4.388 1.714 3.424 1.00 94.06 199 ILE A C 1
ATOM 1669 O O . ILE A 1 199 ? -5.382 1.182 2.943 1.00 94.06 199 ILE A O 1
ATOM 1673 N N . ALA A 1 200 ? -4.257 3.044 3.483 1.00 95.00 200 ALA A N 1
ATOM 1674 C CA . ALA A 1 200 ? -5.267 3.977 2.977 1.00 95.00 200 ALA A CA 1
ATOM 1675 C C . ALA A 1 200 ? -5.605 3.733 1.495 1.00 95.00 200 ALA A C 1
ATOM 1677 O O . ALA A 1 200 ? -6.758 3.846 1.095 1.00 95.00 200 ALA A O 1
ATOM 1678 N N . LYS A 1 201 ? -4.601 3.340 0.703 1.00 92.25 201 LYS A N 1
ATOM 1679 C CA . LYS A 1 201 ? -4.694 3.054 -0.735 1.00 92.25 201 LYS A CA 1
ATOM 1680 C C . LYS A 1 201 ? -4.949 1.581 -1.061 1.00 92.25 201 LYS A C 1
ATOM 1682 O O . LYS A 1 201 ? -4.680 1.159 -2.185 1.00 92.25 201 LYS A O 1
ATOM 1687 N N . MET A 1 202 ? -5.412 0.780 -0.099 1.00 90.00 202 MET A N 1
ATOM 1688 C CA . MET A 1 202 ? -5.723 -0.624 -0.365 1.00 90.00 202 MET A CA 1
ATOM 1689 C C . MET A 1 202 ? -6.754 -0.756 -1.495 1.00 90.00 202 MET A C 1
ATOM 1691 O O . MET A 1 202 ? -7.660 0.066 -1.630 1.00 90.00 202 MET A O 1
ATOM 1695 N N . ASP A 1 203 ? -6.625 -1.811 -2.298 1.00 85.19 203 ASP A N 1
ATOM 1696 C CA . ASP A 1 203 ? -7.596 -2.114 -3.347 1.00 85.19 203 ASP A CA 1
ATOM 1697 C C . ASP A 1 203 ? -8.989 -2.388 -2.752 1.00 85.19 203 ASP A C 1
ATOM 1699 O O . ASP A 1 203 ? -9.122 -2.896 -1.634 1.00 85.19 203 ASP A O 1
ATOM 1703 N N . ILE A 1 204 ? -10.045 -2.081 -3.507 1.00 83.44 204 ILE A N 1
ATOM 1704 C CA . ILE A 1 204 ? -11.423 -2.249 -3.036 1.00 83.44 204 ILE A CA 1
ATOM 1705 C C . ILE A 1 204 ? -11.773 -3.703 -2.686 1.00 83.44 204 ILE A C 1
ATOM 1707 O O . ILE A 1 204 ? -12.595 -3.932 -1.799 1.00 83.44 204 ILE A O 1
ATOM 1711 N N . TRP A 1 205 ? -11.155 -4.695 -3.329 1.00 79.19 205 TRP A N 1
ATOM 1712 C CA . TRP A 1 205 ? -11.334 -6.103 -2.969 1.00 79.19 205 TRP A CA 1
ATOM 1713 C C . TRP A 1 205 ? -10.703 -6.429 -1.619 1.00 79.19 205 TRP A C 1
ATOM 1715 O O . TRP A 1 205 ? -11.339 -7.090 -0.797 1.00 79.19 205 TRP A O 1
ATOM 1725 N N . VAL A 1 206 ? -9.497 -5.915 -1.358 1.00 81.25 206 VAL A N 1
ATOM 1726 C CA . VAL A 1 206 ? -8.839 -6.039 -0.047 1.00 81.25 206 VAL A CA 1
ATOM 1727 C C . VAL A 1 206 ? -9.698 -5.384 1.030 1.00 81.25 206 VAL A C 1
ATOM 1729 O O . VAL A 1 206 ? -9.932 -5.993 2.074 1.00 81.25 206 VAL A O 1
ATOM 1732 N N . PHE A 1 207 ? -10.220 -4.187 0.752 1.00 86.50 207 PHE A N 1
ATOM 1733 C CA . PHE A 1 207 ? -11.122 -3.481 1.655 1.00 86.50 207 PHE A CA 1
ATOM 1734 C C . PHE A 1 207 ? -12.392 -4.285 1.952 1.00 86.50 207 PHE A C 1
ATOM 1736 O O . PHE A 1 207 ? -12.738 -4.456 3.114 1.00 86.50 207 PHE A O 1
ATOM 1743 N N . LYS A 1 208 ? -13.062 -4.842 0.935 1.00 76.75 208 LYS A N 1
ATOM 1744 C CA . LYS A 1 208 ? -14.274 -5.660 1.130 1.00 76.75 208 LYS A CA 1
ATOM 1745 C C . LYS A 1 208 ? -14.024 -6.882 2.011 1.00 76.75 208 LYS A C 1
ATOM 1747 O O . LYS A 1 208 ? -14.863 -7.207 2.848 1.00 76.75 208 LYS A O 1
ATOM 1752 N N . ILE A 1 209 ? -12.886 -7.556 1.835 1.00 75.69 209 ILE A N 1
ATOM 1753 C CA . ILE A 1 209 ? -12.510 -8.693 2.685 1.00 75.69 209 ILE A CA 1
ATOM 1754 C C . ILE A 1 209 ? -12.231 -8.213 4.109 1.00 75.69 209 ILE A C 1
ATOM 1756 O O . ILE A 1 209 ? -12.717 -8.819 5.058 1.00 75.69 209 ILE A O 1
ATOM 1760 N N . PHE A 1 210 ? -11.481 -7.120 4.265 1.00 83.50 210 PHE A N 1
ATOM 1761 C CA . PHE A 1 210 ? -11.205 -6.516 5.567 1.00 83.50 210 PHE A CA 1
ATOM 1762 C C . PHE A 1 210 ? -12.493 -6.157 6.319 1.00 83.50 210 PHE A C 1
ATOM 1764 O O . PHE A 1 210 ? -12.643 -6.549 7.474 1.00 83.50 210 PHE A O 1
ATOM 1771 N N . ASP A 1 211 ? -13.424 -5.479 5.649 1.00 80.81 211 ASP A N 1
ATOM 1772 C CA . ASP A 1 211 ? -14.723 -5.075 6.190 1.00 80.81 211 ASP A CA 1
ATOM 1773 C C . ASP A 1 211 ? -15.557 -6.303 6.583 1.00 80.81 211 ASP A C 1
ATOM 1775 O O . ASP A 1 211 ? -16.011 -6.410 7.718 1.00 80.81 211 ASP A O 1
ATOM 1779 N N . SER A 1 212 ? -15.619 -7.319 5.714 1.00 75.19 212 SER A N 1
ATOM 1780 C CA . SER A 1 212 ? -16.312 -8.584 6.007 1.00 75.19 212 SER A CA 1
ATOM 1781 C C . SER A 1 212 ? -15.717 -9.307 7.223 1.00 75.19 212 SER A C 1
ATOM 1783 O O . SER A 1 212 ? -16.444 -9.812 8.076 1.00 75.19 212 SER A O 1
ATOM 1785 N N . VAL A 1 213 ? -14.386 -9.361 7.337 1.00 74.19 213 VAL A N 1
ATOM 1786 C CA . VAL A 1 213 ? -13.703 -9.978 8.487 1.00 74.19 213 VAL A CA 1
ATOM 1787 C C . VAL A 1 213 ? -13.944 -9.165 9.760 1.00 74.19 213 VAL A C 1
ATOM 1789 O O . VAL A 1 213 ? -14.174 -9.750 10.821 1.00 74.19 213 VAL A O 1
ATOM 1792 N N . ALA A 1 214 ? -13.933 -7.834 9.666 1.00 75.06 214 ALA A N 1
ATOM 1793 C CA . ALA A 1 214 ? -14.275 -6.954 10.775 1.00 75.06 214 ALA A CA 1
ATOM 1794 C C . ALA A 1 214 ? -15.715 -7.182 11.250 1.00 75.06 214 ALA A C 1
ATOM 1796 O O . ALA A 1 214 ? -15.929 -7.300 12.456 1.00 75.06 214 ALA A O 1
ATOM 1797 N N . GLU A 1 215 ? -16.678 -7.319 10.338 1.00 73.06 215 GLU A N 1
ATOM 1798 C CA . GLU A 1 215 ? -18.076 -7.614 10.665 1.00 73.06 215 GLU A CA 1
ATOM 1799 C C . GLU A 1 215 ? -18.245 -8.990 11.324 1.00 73.06 215 GLU A C 1
ATOM 1801 O O . GLU A 1 215 ? -18.857 -9.082 12.390 1.00 73.06 215 GLU A O 1
ATOM 1806 N N . ILE A 1 216 ? -17.654 -10.047 10.751 1.00 67.12 216 ILE A N 1
ATOM 1807 C CA . ILE A 1 216 ? -17.738 -11.423 11.279 1.00 67.12 216 ILE A CA 1
ATOM 1808 C C . ILE A 1 216 ? -17.198 -11.506 12.713 1.00 67.12 216 ILE A C 1
ATOM 1810 O O . ILE A 1 216 ? -17.751 -12.217 13.554 1.00 67.12 216 ILE A O 1
ATOM 1814 N N . LEU A 1 217 ? -16.114 -10.784 13.001 1.00 64.56 217 LEU A N 1
ATOM 1815 C CA . LEU A 1 217 ? -15.436 -10.820 14.300 1.00 64.56 217 LEU A CA 1
ATOM 1816 C C . LEU A 1 217 ? -16.019 -9.839 15.326 1.00 64.56 217 LEU A C 1
ATOM 1818 O O . LEU A 1 217 ? -15.502 -9.747 16.440 1.00 64.56 217 LEU A O 1
ATOM 1822 N N . SER A 1 218 ? -17.100 -9.145 14.967 1.00 62.97 218 SER A N 1
ATOM 1823 C CA . SER A 1 218 ? -17.783 -8.145 15.786 1.00 62.97 218 SER A CA 1
ATOM 1824 C C . SER A 1 218 ? -19.175 -8.638 16.191 1.00 62.97 218 SER A C 1
ATOM 1826 O O . SER A 1 218 ? -20.169 -8.264 15.558 1.00 62.97 218 SER A O 1
ATOM 1828 N N . PRO A 1 219 ? -19.304 -9.473 17.242 1.00 52.66 219 PRO A N 1
ATOM 1829 C CA . PRO A 1 219 ? -20.613 -9.918 17.707 1.00 52.66 219 PRO A CA 1
ATOM 1830 C C . PRO A 1 219 ? -21.494 -8.697 18.036 1.00 52.66 219 PRO A C 1
ATOM 1832 O O . PRO A 1 219 ? -21.101 -7.814 18.797 1.00 52.66 219 PRO A O 1
ATOM 1835 N N . ASN A 1 220 ? -22.691 -8.631 17.438 1.00 55.66 220 ASN A N 1
ATOM 1836 C CA . ASN A 1 220 ? -23.616 -7.479 17.453 1.00 55.66 220 ASN A CA 1
ATOM 1837 C C . ASN A 1 220 ? -23.212 -6.261 16.590 1.00 55.66 220 ASN A C 1
ATOM 1839 O O . ASN A 1 220 ? -23.643 -5.144 16.884 1.00 55.66 220 ASN A O 1
ATOM 1843 N N . LYS A 1 221 ? -22.398 -6.447 15.539 1.00 54.91 221 LYS A N 1
ATOM 1844 C CA . LYS A 1 221 ? -21.931 -5.382 14.620 1.00 54.91 221 LYS A CA 1
ATOM 1845 C C . LYS A 1 221 ? -21.132 -4.260 15.299 1.00 54.91 221 LYS A C 1
ATOM 1847 O O . LYS A 1 221 ? -21.010 -3.162 14.759 1.00 54.91 221 LYS A O 1
ATOM 1852 N N . LYS A 1 222 ? -20.586 -4.507 16.492 1.00 65.44 222 LYS A N 1
ATOM 1853 C CA . LYS A 1 222 ? -19.717 -3.549 17.184 1.00 65.44 222 LYS A CA 1
ATOM 1854 C C . LYS A 1 222 ? -18.265 -3.921 16.945 1.00 65.44 222 LYS A C 1
ATOM 1856 O O . LYS A 1 222 ? -17.779 -4.869 17.547 1.00 65.44 222 LYS A O 1
ATOM 1861 N N . ILE A 1 223 ? -17.593 -3.161 16.084 1.00 72.69 223 ILE A N 1
ATOM 1862 C CA . ILE A 1 223 ? -16.148 -3.273 15.880 1.00 72.69 223 ILE A CA 1
ATOM 1863 C C . ILE A 1 223 ? -15.450 -3.095 17.225 1.00 72.69 223 ILE A C 1
ATOM 1865 O O . ILE A 1 223 ? -15.615 -2.079 17.895 1.00 72.69 223 ILE A O 1
ATOM 1869 N N . GLU A 1 224 ? -14.689 -4.107 17.637 1.00 76.81 224 GLU A N 1
ATOM 1870 C CA . GLU A 1 224 ? -14.120 -4.147 18.984 1.00 76.81 224 GLU A CA 1
ATOM 1871 C C . GLU A 1 224 ? -12.677 -3.650 19.058 1.00 76.81 224 GLU A C 1
ATOM 1873 O O . GLU A 1 224 ? -12.162 -3.530 20.162 1.00 76.81 224 GLU A O 1
ATOM 1878 N N . PHE A 1 225 ? -12.004 -3.375 17.936 1.00 84.19 225 PHE A N 1
ATOM 1879 C CA . PHE A 1 225 ? -10.563 -3.102 17.914 1.00 84.19 225 PHE A CA 1
ATOM 1880 C C . PHE A 1 225 ? -10.211 -1.715 17.377 1.00 84.19 225 PHE A C 1
ATOM 1882 O O . PHE A 1 225 ? -10.608 -1.353 16.270 1.00 84.19 225 PHE A O 1
ATOM 1889 N N . GLY A 1 226 ? -9.367 -0.977 18.106 1.00 87.88 226 GLY A N 1
ATOM 1890 C CA . GLY A 1 226 ? -8.948 0.376 17.719 1.00 87.88 226 GLY A CA 1
ATOM 1891 C C . GLY A 1 226 ? -8.252 0.435 16.356 1.00 87.88 226 GLY A C 1
ATOM 1892 O O . GLY A 1 226 ? -8.541 1.315 15.549 1.00 87.88 226 GLY A O 1
ATOM 1893 N N . PHE A 1 227 ? -7.393 -0.540 16.045 1.00 88.06 227 PHE A N 1
ATOM 1894 C CA . PHE A 1 227 ? -6.700 -0.595 14.752 1.00 88.06 227 PHE A CA 1
ATOM 1895 C C . PHE A 1 227 ? -7.644 -0.852 13.566 1.00 88.06 227 PHE A C 1
ATOM 1897 O O . PHE A 1 227 ? -7.376 -0.368 12.471 1.00 88.06 227 PHE A O 1
ATOM 1904 N N . VAL A 1 228 ? -8.766 -1.557 13.773 1.00 90.25 228 VAL A N 1
ATOM 1905 C CA . VAL A 1 228 ? -9.764 -1.771 12.712 1.00 90.25 228 VAL A CA 1
ATOM 1906 C C . VAL A 1 228 ? -10.413 -0.439 12.352 1.00 90.25 228 VAL A C 1
ATOM 1908 O O . VAL A 1 228 ? -10.455 -0.068 11.182 1.00 90.25 228 VAL A O 1
ATOM 1911 N N . PHE A 1 229 ? -10.826 0.333 13.361 1.00 92.62 229 PHE A N 1
ATOM 1912 C CA . PHE A 1 229 ? -11.329 1.691 13.157 1.00 92.62 229 PHE A CA 1
ATOM 1913 C C . PHE A 1 229 ? -10.308 2.605 12.477 1.00 92.62 229 PHE A C 1
ATOM 1915 O O . PHE A 1 229 ? -10.674 3.362 11.581 1.00 92.62 229 PHE A O 1
ATOM 1922 N N . LEU A 1 230 ? -9.034 2.525 12.873 1.00 94.94 230 LEU A N 1
ATOM 1923 C CA . LEU A 1 230 ? -7.960 3.289 12.242 1.00 94.94 230 LEU A CA 1
ATOM 1924 C C . LEU A 1 230 ? -7.839 2.956 10.750 1.00 94.94 230 LEU A C 1
ATOM 1926 O O . LEU A 1 230 ? -7.823 3.866 9.929 1.00 94.94 230 LEU A O 1
ATOM 1930 N N . TRP A 1 231 ? -7.773 1.679 10.375 1.00 95.25 231 TRP A N 1
ATOM 1931 C CA . TRP A 1 231 ? -7.601 1.299 8.970 1.00 95.25 231 TRP A CA 1
ATOM 1932 C C . TRP A 1 231 ? -8.834 1.592 8.115 1.00 95.25 231 TRP A C 1
ATOM 1934 O O . TRP A 1 231 ? -8.675 2.055 6.986 1.00 95.25 231 TRP A O 1
ATOM 1944 N N . LEU A 1 232 ? -10.045 1.433 8.666 1.00 94.19 232 LEU A N 1
ATOM 1945 C CA . LEU A 1 232 ? -11.266 1.924 8.018 1.00 94.19 232 LEU A CA 1
ATOM 1946 C C . LEU A 1 232 ? -11.192 3.444 7.800 1.00 94.19 232 LEU A C 1
ATOM 1948 O O . LEU A 1 232 ? -11.492 3.926 6.711 1.00 94.19 232 LEU A O 1
ATOM 1952 N N . ALA A 1 233 ? -10.752 4.206 8.807 1.00 95.62 233 ALA A N 1
ATOM 1953 C CA . ALA A 1 233 ? -10.615 5.656 8.696 1.00 95.62 233 ALA A CA 1
ATOM 1954 C C . ALA A 1 233 ? -9.606 6.069 7.614 1.00 95.62 233 ALA A C 1
ATOM 1956 O O . ALA A 1 233 ? -9.875 6.991 6.843 1.00 95.62 233 ALA A O 1
ATOM 1957 N N . LEU A 1 234 ? -8.464 5.377 7.538 1.00 96.94 234 LEU A N 1
ATOM 1958 C CA . LEU A 1 234 ? -7.444 5.599 6.512 1.00 96.94 234 LEU A CA 1
ATOM 1959 C C . LEU A 1 234 ? -8.029 5.408 5.106 1.00 96.94 234 LEU A C 1
ATOM 1961 O O . LEU A 1 234 ? -7.887 6.306 4.275 1.00 96.94 234 LEU A O 1
ATOM 1965 N N . TYR A 1 235 ? -8.735 4.299 4.863 1.00 96.06 235 TYR A N 1
ATOM 1966 C CA . TYR A 1 235 ? -9.370 4.022 3.571 1.00 96.06 235 TYR A CA 1
ATOM 1967 C C . TYR A 1 235 ? -10.431 5.067 3.197 1.00 96.06 235 TYR A C 1
ATOM 1969 O O . TYR A 1 235 ? -10.408 5.628 2.103 1.00 96.06 235 TYR A O 1
ATOM 1977 N N . GLU A 1 236 ? -11.325 5.408 4.129 1.00 95.25 236 GLU A N 1
ATOM 1978 C CA . GLU A 1 236 ? -12.355 6.430 3.899 1.00 95.25 236 GLU A CA 1
ATOM 1979 C C . GLU A 1 236 ? -11.750 7.803 3.580 1.00 95.25 236 GLU A C 1
ATOM 1981 O O . GLU A 1 236 ? -12.302 8.560 2.779 1.00 95.25 236 GLU A O 1
ATOM 1986 N N . SER A 1 237 ? -10.593 8.130 4.165 1.00 96.38 237 SER A N 1
ATOM 1987 C CA . SER A 1 237 ? -9.888 9.378 3.862 1.00 96.38 237 SER A CA 1
ATOM 1988 C C . SER A 1 237 ? -9.345 9.419 2.429 1.00 96.38 237 SER A C 1
ATOM 1990 O O . SER A 1 237 ? -9.397 10.477 1.797 1.00 96.38 237 SER A O 1
ATOM 1992 N N . GLU A 1 238 ? -8.886 8.283 1.894 1.00 95.62 238 GLU A N 1
ATOM 1993 C CA . GLU A 1 238 ? -8.426 8.165 0.504 1.00 95.62 238 GLU A CA 1
ATOM 1994 C C . GLU A 1 238 ? -9.601 8.301 -0.473 1.00 95.62 238 GLU A C 1
ATOM 1996 O O . GLU A 1 238 ? -9.494 8.973 -1.499 1.00 95.62 238 GLU A O 1
ATOM 2001 N N . MET A 1 239 ? -10.773 7.784 -0.091 1.00 94.69 239 MET A N 1
ATOM 2002 C CA . MET A 1 239 ? -12.036 7.968 -0.819 1.00 94.69 239 MET A CA 1
ATOM 2003 C C . MET A 1 239 ? -12.642 9.373 -0.655 1.00 94.69 239 MET A C 1
ATOM 2005 O O . MET A 1 239 ? -13.741 9.634 -1.141 1.00 94.69 239 MET A O 1
ATOM 2009 N N . LYS A 1 240 ? -11.933 10.299 0.012 1.00 95.81 240 LYS A N 1
ATOM 2010 C CA . LYS A 1 240 ? -12.362 11.680 0.310 1.00 95.81 240 LYS A CA 1
ATOM 2011 C C . LYS A 1 240 ? -13.614 11.773 1.194 1.00 95.81 240 LYS A C 1
ATOM 2013 O O . LYS A 1 240 ? -14.220 12.839 1.309 1.00 95.81 240 LYS A O 1
ATOM 2018 N N . ASN A 1 241 ? -13.966 10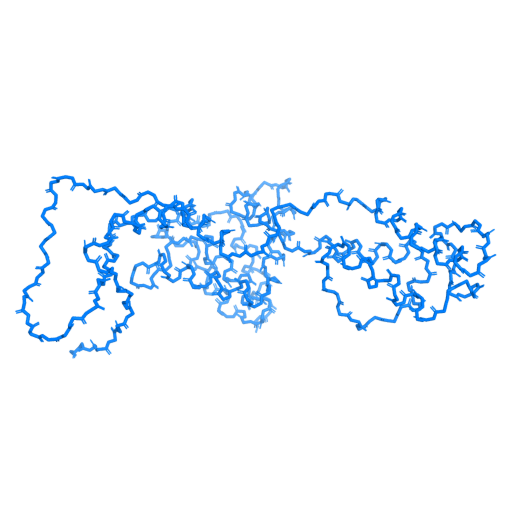.703 1.903 1.00 95.12 241 ASN A N 1
ATOM 2019 C CA . ASN A 1 241 ? -15.059 10.666 2.875 1.00 95.12 241 ASN A CA 1
ATOM 2020 C C . ASN A 1 241 ? -14.586 11.154 4.256 1.00 95.12 241 ASN A C 1
ATOM 2022 O O . ASN A 1 241 ? -14.725 10.464 5.270 1.00 95.12 241 ASN A O 1
ATOM 2026 N N . TYR A 1 242 ? -14.035 12.373 4.325 1.00 94.94 242 TYR A N 1
ATOM 2027 C CA . TYR A 1 242 ? -13.346 12.881 5.522 1.00 94.94 242 TYR A CA 1
ATOM 2028 C C . TYR A 1 242 ? -14.214 12.908 6.786 1.00 94.94 242 TYR A C 1
ATOM 2030 O O . TYR A 1 242 ? -13.708 12.650 7.876 1.00 94.94 242 TYR A O 1
ATOM 2038 N N . ARG A 1 243 ? -15.529 13.147 6.664 1.00 95.00 243 ARG A N 1
ATOM 2039 C CA . ARG A 1 243 ? -16.452 13.087 7.815 1.00 95.00 243 ARG A CA 1
ATOM 2040 C C . ARG A 1 243 ? -16.491 11.692 8.442 1.00 95.00 243 ARG A C 1
ATOM 2042 O O . ARG A 1 243 ? -16.362 11.570 9.657 1.00 95.00 243 ARG A O 1
ATOM 2049 N N . LYS A 1 244 ? -16.628 10.650 7.614 1.00 94.44 244 LYS A N 1
ATOM 2050 C CA . LYS A 1 244 ? -16.651 9.252 8.065 1.00 94.44 244 LYS A CA 1
ATOM 2051 C C . LYS A 1 244 ? -15.280 8.832 8.595 1.00 94.44 244 LYS A C 1
ATOM 2053 O O . LYS A 1 244 ? -15.209 8.230 9.661 1.00 94.44 244 LYS A O 1
ATOM 2058 N N . ALA A 1 245 ? -14.202 9.230 7.916 1.00 95.19 245 ALA A N 1
ATOM 2059 C CA . ALA A 1 245 ? -12.836 8.990 8.376 1.00 95.19 245 ALA A CA 1
ATOM 2060 C C . ALA A 1 245 ? -12.586 9.567 9.781 1.00 95.19 245 ALA A C 1
ATOM 2062 O O . ALA A 1 245 ? -12.077 8.874 10.658 1.00 95.19 245 ALA A O 1
ATOM 2063 N N . ILE A 1 246 ? -13.002 10.813 10.029 1.00 95.06 246 ILE A N 1
ATOM 2064 C CA . ILE A 1 246 ? -12.868 11.460 11.342 1.00 95.06 246 ILE A CA 1
ATOM 2065 C C . ILE A 1 246 ? -13.703 10.742 12.405 1.00 95.06 246 ILE A C 1
ATOM 2067 O O . ILE A 1 246 ? -13.188 10.499 13.496 1.00 95.06 246 ILE A O 1
ATOM 2071 N N . GLN A 1 247 ? -14.948 10.366 12.096 1.00 94.00 247 GLN A N 1
ATOM 2072 C CA . GLN A 1 247 ? -15.802 9.619 13.024 1.00 94.00 247 GLN A CA 1
ATOM 2073 C C . GLN A 1 247 ? -15.159 8.284 13.430 1.00 94.00 247 GLN A C 1
ATOM 2075 O O . GLN A 1 247 ? -15.036 7.994 14.616 1.00 94.00 247 GLN A O 1
ATOM 2080 N N . LEU A 1 248 ? -14.690 7.501 12.455 1.00 93.50 248 LEU A N 1
ATOM 2081 C CA . LEU A 1 248 ? -14.021 6.221 12.697 1.00 93.50 248 LEU A CA 1
ATOM 2082 C C . LEU A 1 248 ? -12.736 6.403 13.514 1.00 93.50 248 LEU A C 1
ATOM 2084 O O . LEU A 1 248 ? -12.499 5.682 14.481 1.00 93.50 248 LEU A O 1
ATOM 2088 N N . LEU A 1 249 ? -11.925 7.409 13.179 1.00 94.69 249 LEU A N 1
ATOM 2089 C CA . LEU A 1 249 ? -10.693 7.702 13.905 1.00 94.69 249 LEU A CA 1
ATOM 2090 C C . LEU A 1 249 ? -10.967 8.128 15.356 1.00 94.69 249 LEU A C 1
ATOM 2092 O O . LEU A 1 249 ? -10.224 7.744 16.258 1.00 94.69 249 LEU A O 1
ATOM 2096 N N . GLN A 1 250 ? -12.036 8.884 15.608 1.00 93.19 250 GLN A N 1
ATOM 2097 C CA . GLN A 1 250 ? -12.474 9.204 16.969 1.00 93.19 250 GLN A CA 1
ATOM 2098 C C . GLN A 1 250 ? -12.927 7.953 17.726 1.00 93.19 250 GLN A C 1
ATOM 2100 O O . GLN A 1 250 ? -12.559 7.801 18.891 1.00 93.19 250 GLN A O 1
ATOM 2105 N N . SER A 1 251 ? -13.629 7.030 17.068 1.00 91.69 251 SER A N 1
ATOM 2106 C CA . SER A 1 251 ? -13.981 5.748 17.680 1.00 91.69 251 SER A CA 1
ATOM 2107 C C . SER A 1 251 ? -12.747 4.902 18.005 1.00 91.69 251 SER A C 1
ATOM 2109 O O . SER A 1 251 ? -12.697 4.292 19.064 1.00 91.69 251 SER A O 1
ATOM 2111 N N . SER A 1 252 ? -11.673 4.952 17.207 1.00 91.25 252 SER A N 1
ATOM 2112 C CA . SER A 1 252 ? -10.446 4.166 17.468 1.00 91.25 252 SER A CA 1
ATOM 2113 C C . SER A 1 252 ? -9.782 4.401 18.839 1.00 91.25 252 SER A C 1
ATOM 2115 O O . SER A 1 252 ? -9.000 3.559 19.290 1.00 91.25 252 SER A O 1
ATOM 2117 N N . ARG A 1 253 ? -10.084 5.523 19.510 1.00 91.25 253 ARG A N 1
ATOM 2118 C CA . ARG A 1 253 ? -9.519 5.924 20.813 1.00 91.25 253 ARG A CA 1
ATOM 2119 C C . ARG A 1 253 ? -10.477 5.773 21.997 1.00 91.25 253 ARG A C 1
ATOM 2121 O O . ARG A 1 253 ? -10.106 6.157 23.108 1.00 91.25 253 ARG A O 1
ATOM 2128 N N . GLU A 1 254 ? -11.704 5.289 21.802 1.00 88.00 254 GLU A N 1
ATOM 2129 C CA . GLU A 1 254 ? -12.649 5.150 22.918 1.00 88.00 254 GLU A CA 1
ATOM 2130 C C . GLU A 1 254 ? -12.163 4.101 23.933 1.00 88.00 254 GLU A C 1
ATOM 2132 O O . GLU A 1 254 ? -11.612 3.059 23.584 1.00 88.00 254 GLU A O 1
ATOM 2137 N N . ALA A 1 255 ? -12.360 4.373 25.225 1.00 75.19 255 ALA A N 1
ATOM 2138 C CA . ALA A 1 255 ? -11.815 3.541 26.304 1.00 75.19 255 ALA A CA 1
ATOM 2139 C C . ALA A 1 255 ? -12.470 2.150 26.420 1.00 75.19 255 ALA A C 1
ATOM 2141 O O . ALA A 1 255 ? -11.904 1.252 27.039 1.00 75.19 255 ALA A O 1
ATOM 2142 N N . ASN A 1 256 ? -13.666 1.986 25.855 1.00 80.31 256 ASN A N 1
ATOM 2143 C CA . ASN A 1 256 ? -14.451 0.749 25.823 1.00 80.31 256 ASN A CA 1
ATOM 2144 C C . ASN A 1 256 ? -14.047 -0.202 24.677 1.00 80.31 256 ASN A C 1
ATOM 2146 O O . ASN A 1 256 ? -14.523 -1.335 24.650 1.00 80.31 256 ASN A O 1
ATOM 2150 N N . ILE A 1 257 ? -13.184 0.234 23.755 1.00 82.19 257 ILE A N 1
ATOM 2151 C CA . ILE A 1 257 ? -12.679 -0.567 22.634 1.00 82.19 257 ILE A CA 1
ATOM 2152 C C . ILE A 1 257 ? -11.412 -1.326 23.054 1.00 82.19 257 ILE A C 1
ATOM 2154 O O . ILE A 1 257 ? -10.599 -0.841 23.843 1.00 82.19 257 ILE A O 1
ATOM 2158 N N . LYS A 1 258 ? -11.219 -2.541 22.530 1.00 80.25 258 LYS A N 1
ATOM 2159 C CA . LYS A 1 258 ? -9.996 -3.331 22.727 1.00 80.25 258 LYS A CA 1
ATOM 2160 C C . LYS A 1 258 ? -8.839 -2.684 21.966 1.00 80.25 258 LYS A C 1
ATOM 2162 O O . LYS A 1 258 ? -8.955 -2.366 20.785 1.00 80.25 258 LYS A O 1
ATOM 2167 N N . ASN A 1 259 ? -7.686 -2.566 22.624 1.00 79.25 259 ASN A N 1
ATOM 2168 C CA . ASN A 1 259 ? -6.476 -1.950 22.061 1.00 79.25 259 ASN A CA 1
ATOM 2169 C C . ASN A 1 259 ? -6.755 -0.574 21.416 1.00 79.25 259 ASN A C 1
ATOM 2171 O O . ASN A 1 259 ? -6.552 -0.416 20.209 1.00 79.25 259 ASN A O 1
ATOM 2175 N N . PRO A 1 260 ? -7.260 0.408 22.183 1.00 86.25 260 PRO A N 1
ATOM 2176 C CA . PRO A 1 260 ? -7.528 1.729 21.636 1.00 86.25 260 PRO A CA 1
ATOM 2177 C C . PRO A 1 260 ? -6.213 2.421 21.260 1.00 86.25 260 PRO A C 1
ATOM 2179 O O . PRO A 1 260 ? -5.184 2.212 21.912 1.00 86.25 260 PRO A O 1
ATOM 2182 N N . ILE A 1 261 ? -6.249 3.263 20.229 1.00 88.31 261 ILE A N 1
ATOM 2183 C CA . ILE A 1 261 ? -5.086 4.035 19.781 1.00 88.31 261 ILE A CA 1
ATOM 2184 C C . ILE A 1 261 ? -4.874 5.204 20.750 1.00 88.31 261 ILE A C 1
ATOM 2186 O O . ILE A 1 261 ? -5.716 6.097 20.853 1.00 88.31 261 ILE A O 1
ATOM 2190 N N . LYS A 1 262 ? -3.767 5.171 21.503 1.00 79.81 262 LYS A N 1
ATOM 2191 C CA . LYS A 1 262 ? -3.470 6.130 22.588 1.00 79.81 262 LYS A CA 1
ATOM 2192 C C . LYS A 1 262 ? -2.307 7.083 22.296 1.00 79.81 262 LYS A C 1
ATOM 2194 O O . LYS A 1 262 ? -2.103 8.008 23.076 1.00 79.81 262 LYS A O 1
ATOM 2199 N N . ASP A 1 263 ? -1.551 6.843 21.230 1.00 80.25 263 ASP A N 1
ATOM 2200 C CA . ASP A 1 263 ? -0.397 7.655 20.833 1.00 80.25 263 ASP A CA 1
ATOM 2201 C C . ASP A 1 263 ? -0.829 8.924 20.062 1.00 80.25 263 ASP A C 1
ATOM 2203 O O . ASP A 1 263 ? -2.015 9.165 19.792 1.00 80.25 263 ASP A O 1
ATOM 2207 N N . GLY A 1 264 ? 0.135 9.764 19.677 1.00 88.56 264 GLY A N 1
ATOM 2208 C CA . GLY A 1 264 ? -0.090 11.000 18.919 1.00 88.56 264 GLY A CA 1
ATOM 2209 C C . GLY A 1 264 ? -0.695 10.818 17.519 1.00 88.56 264 GLY A C 1
ATOM 2210 O O . GLY A 1 264 ? -0.982 11.813 16.843 1.00 88.56 264 GLY A O 1
ATOM 2211 N N . ARG A 1 265 ? -0.932 9.579 17.073 1.00 90.56 265 ARG A N 1
ATOM 2212 C CA . ARG A 1 265 ? -1.419 9.235 15.731 1.00 90.56 265 ARG A CA 1
ATOM 2213 C C . ARG A 1 265 ? -2.808 9.770 15.435 1.00 90.56 265 ARG A C 1
ATOM 2215 O O . ARG A 1 265 ? -3.036 10.342 14.371 1.00 90.56 265 ARG A O 1
ATOM 2222 N N . VAL A 1 266 ? -3.733 9.631 16.387 1.00 91.88 266 VAL A N 1
ATOM 2223 C CA . VAL A 1 266 ? -5.107 10.135 16.230 1.00 91.88 266 VAL A CA 1
ATOM 2224 C C . VAL A 1 266 ? -5.084 11.647 16.030 1.00 91.88 266 VAL A C 1
ATOM 2226 O O . VAL A 1 266 ? -5.702 12.162 15.103 1.00 91.88 266 VAL A O 1
ATOM 2229 N N . ASN A 1 267 ? -4.310 12.368 16.842 1.00 93.50 267 ASN A N 1
ATOM 2230 C CA . ASN A 1 267 ? -4.201 13.820 16.723 1.00 93.50 267 ASN A CA 1
ATOM 2231 C C . ASN A 1 267 ? -3.558 14.239 15.393 1.00 93.50 267 ASN A C 1
ATOM 2233 O O . ASN A 1 267 ? -4.036 15.185 14.768 1.00 93.50 267 ASN A O 1
ATOM 2237 N N . TYR A 1 268 ? -2.528 13.519 14.936 1.00 95.00 268 TYR A N 1
ATOM 2238 C CA . TYR A 1 268 ? -1.895 13.757 13.638 1.00 95.00 268 TYR A CA 1
ATOM 2239 C C . TYR A 1 268 ? -2.902 13.677 12.481 1.00 95.00 268 TYR A C 1
ATOM 2241 O O . TYR A 1 268 ? -3.015 14.623 11.695 1.00 95.00 268 TYR A O 1
ATOM 2249 N N . TYR A 1 269 ? -3.677 12.592 12.395 1.00 95.06 269 TYR A N 1
ATOM 2250 C CA . TYR A 1 269 ? -4.647 12.421 11.311 1.00 95.06 269 TYR A CA 1
ATOM 2251 C C . TYR A 1 269 ? -5.849 13.354 11.429 1.00 95.06 269 TYR A C 1
ATOM 2253 O O . TYR A 1 269 ? -6.275 13.906 10.416 1.00 95.06 269 TYR A O 1
ATOM 2261 N N . LEU A 1 270 ? -6.349 13.621 12.642 1.00 93.25 270 LEU A N 1
ATOM 2262 C CA . LEU A 1 270 ? -7.397 14.625 12.839 1.00 93.25 270 LEU A CA 1
ATOM 2263 C C . LEU A 1 270 ? -6.938 15.995 12.322 1.00 93.25 270 LEU A C 1
ATOM 2265 O O . LEU A 1 270 ? -7.642 16.608 11.527 1.00 93.25 270 LEU A O 1
ATOM 2269 N N . GLN A 1 271 ? -5.738 16.456 12.686 1.00 94.25 271 GLN A N 1
ATOM 2270 C CA . GLN A 1 271 ? -5.199 17.729 12.187 1.00 94.25 271 GLN A CA 1
ATOM 2271 C C . GLN A 1 271 ? -5.012 17.744 10.665 1.00 94.25 271 GLN A C 1
ATOM 2273 O O . GLN A 1 271 ? -5.201 18.789 10.039 1.00 94.25 271 GLN A O 1
ATOM 2278 N N . LYS A 1 272 ? -4.619 16.612 10.071 1.00 93.25 272 LYS A N 1
ATOM 2279 C CA . LYS A 1 272 ? -4.457 16.467 8.619 1.00 93.25 272 LYS A CA 1
ATOM 2280 C C . LYS A 1 272 ? -5.803 16.558 7.896 1.00 93.25 272 LYS A C 1
ATOM 2282 O O . LYS A 1 272 ? -5.899 17.279 6.909 1.00 93.25 272 LYS A O 1
ATOM 2287 N N . TRP A 1 273 ? -6.827 15.858 8.379 1.00 94.62 273 TRP A N 1
ATOM 2288 C CA . TRP A 1 273 ? -8.106 15.707 7.679 1.00 94.62 273 TRP A CA 1
ATOM 2289 C C . TRP A 1 273 ? -9.129 16.796 7.998 1.00 94.62 273 TRP A C 1
ATOM 2291 O O . TRP A 1 273 ? -9.902 17.151 7.116 1.00 94.62 273 TRP A O 1
ATOM 2301 N N . PHE A 1 274 ? -9.106 17.403 9.191 1.00 90.25 274 PHE A N 1
ATOM 2302 C CA . PHE A 1 274 ? -9.970 18.555 9.491 1.00 90.25 274 PHE A CA 1
ATOM 2303 C C . PHE A 1 274 ? -9.695 19.756 8.579 1.00 90.25 274 PHE A C 1
ATOM 2305 O O . PHE A 1 274 ? -10.602 20.535 8.327 1.00 90.25 274 PHE A O 1
ATOM 2312 N N . LYS A 1 275 ? -8.468 19.900 8.062 1.00 90.38 275 LYS A N 1
ATOM 2313 C CA . LYS A 1 275 ? -8.108 20.951 7.092 1.00 90.38 275 LYS A CA 1
ATOM 2314 C C . LYS A 1 275 ? -8.692 20.723 5.692 1.00 90.38 275 LYS A C 1
ATOM 2316 O O . LYS A 1 275 ? -8.586 21.612 4.856 1.00 90.38 275 LYS A O 1
ATOM 2321 N N . LEU A 1 276 ? -9.209 19.523 5.425 1.00 86.94 276 LEU A N 1
ATOM 2322 C CA . LEU A 1 276 ? -9.741 19.096 4.128 1.00 86.94 276 LEU A CA 1
ATOM 2323 C C . LEU A 1 276 ? -11.279 19.013 4.122 1.00 86.94 276 LEU A C 1
ATOM 2325 O O . LEU A 1 276 ? -11.856 18.665 3.093 1.00 86.94 276 LEU A O 1
ATOM 2329 N N . LEU A 1 277 ? -11.917 19.289 5.268 1.00 79.06 277 LEU A N 1
ATOM 2330 C CA . LEU A 1 277 ? -13.365 19.469 5.411 1.00 79.06 277 LEU A CA 1
ATOM 2331 C C . LEU A 1 277 ? -13.781 20.885 5.012 1.00 79.06 277 LEU A C 1
ATOM 2333 O O . LEU A 1 277 ? -14.889 20.994 4.442 1.00 79.06 277 LEU A O 1
#

Foldseek 3Di:
DDDDDDDPWAFADPVCVVVVQVVCCVQQVDRDDDPPPDPPCPDDDDDDDDDGDGDDPPPPPPDDVVSLLSQLVSVDPFAQDQPPCDLVNQLVLLLVLLCVVLVVVVHNDDDDQPDQCDVVPVDDPVSLVVSLVVSCVVSVHDDDPPDDSSVCRGSNSSSVVVVVRSLLGAHSVLLVLLQPPFCQDPVSVVSVVSSLLSLLVDDVVSVVSLVVSQQVSDVVSDRQALSSLQSVLSVCVSVVVLVSSLVSLVVQQDPRHPHRDDHCVSVVVCVVSVVSD

Solvent-accessible surface area (backbone atoms only — not comparable to full-atom values): 16483 Å² total; per-residue (Å²): 134,82,89,91,83,81,92,89,66,59,56,54,56,82,94,49,48,75,66,46,51,56,51,42,27,68,75,64,66,48,82,85,76,86,63,93,82,65,82,82,80,74,78,77,93,73,82,87,81,94,81,62,34,65,72,80,83,57,91,77,70,77,74,47,71,67,55,51,51,49,52,48,61,71,73,47,98,54,49,61,63,74,76,87,71,47,66,67,54,46,37,52,52,51,50,52,55,52,51,49,57,34,46,77,73,71,47,89,70,90,79,58,56,76,42,46,41,44,86,72,64,73,37,56,77,66,52,52,50,49,55,50,50,55,52,28,61,78,67,73,52,90,74,80,85,88,60,70,62,78,79,37,32,19,51,50,50,40,29,55,52,51,44,60,55,58,72,54,59,65,35,50,49,30,57,49,42,48,70,71,53,52,53,75,40,77,91,42,29,62,60,28,52,55,23,43,56,25,55,19,63,52,54,70,68,57,47,52,52,49,51,50,50,47,48,73,69,8,78,89,74,45,76,49,43,11,62,58,28,39,50,53,14,36,31,30,42,66,72,65,38,46,71,60,13,50,53,30,38,57,55,10,47,36,88,89,35,47,72,40,60,81,54,57,52,60,59,53,50,48,64,60,44,64,77,74,111

Nearest PDB structures (foldseek):
  7r49-assembly2_E  TM=7.943E-01  e=2.232E-01  Lactiplantibacillus plantarum subsp. plantarum NC8
  6tg5-assembly1_A  TM=7.826E-01  e=2.027E+00  Pseudomonas fluorescens
  9gaw-assembly1_Z  TM=2.210E-01  e=6.573E+00  Homo sapiens

pLDDT: mean 72.83, std 22.43, range [24.64, 96.94]

Sequence (277 aa):
KDEYFSDDKIHISPLYDHFYYDEIKEKLGITLVRKSNIKLDLFEKSKENKSAISFNITSDMRFDAKTFFNIFFKTIDIPEIIDHKNLVSIKQELSKIIIKKLSDRGDFIQIDMDTDIVNDGLLDSFDILETYTEMLDLLELKIDFQINLYYLSSINKLADYIFKHYQQKLTKRDFFVSFQGNFDIPEQKDLIIQSENKIAKMDIWVFKIFDSVAEILSPNKKIEFGFVFLWLALYESEMKNYRKAIQLLQSSREANIKNPIKDGRVNYYLQKWFKLL

Secondary structure (DSSP, 8-state):
----------B--GGGHHHHHHHHHHHH-------TT----------------B----TT----HHHHHHHHHHHS---SS-----HHHHHHHHHHHHHHHHHHHT------TT--TTTTSSS-HHHHHHHHHHHHHHTT----S-S-GGGG-SHHHHHHHHHHHHTT---HHHHHHHHH--TTSHHHHHHHHHHHHHHHT--HHHHHHHHHHHHHTSGGG---BHHHHHHHHHHHHHTT-HHHHHHHHHHTT-TTSBS---STHHHHHHHHHHTT-